Protein AF-A0A6M8NMP4-F1 (afdb_monomer_lite)

Sequence (348 aa):
MSLEKNILLNVLNQEVVFEEYFCNLLKEEKFFNKFIDFISSKNDILKNKNINYKMFYTEYNLQIKEKNFGRADIFLDLGSEKIIFEIKNKVYTNLTHKQPEMYLDYLKKVNKKNFDTFLLFILPKRYAYEELLHDRWSNKSFYYKENIKNQIFYWEDFVKTLKYEKNPFVKAFYEFCIYWFDMESITFTKDEKNQLINLKGNSMQIIENETLPTLLAKIERCLIRIGSDKLKWEQISSKKGEYISGHSYHKKINSYSLVLGLDYDMWSEFKQPINISISNYKDSSEHFEKPNINDVNFEIFEIKENSTWNDFFAYVVQLDFSIDDESFEDKIIELIKRIEKSLKTKTN

Structure (mmCIF, N/CA/C/O backbone):
data_AF-A0A6M8NMP4-F1
#
_entry.id   AF-A0A6M8NMP4-F1
#
loop_
_atom_site.group_PDB
_atom_site.id
_atom_site.type_symbol
_atom_site.label_atom_id
_atom_site.label_alt_id
_atom_site.label_comp_id
_atom_site.label_asym_id
_atom_site.label_entity_id
_atom_site.label_seq_id
_atom_site.pdbx_PDB_ins_code
_atom_site.Cartn_x
_atom_site.Cartn_y
_atom_site.Cartn_z
_atom_site.occupancy
_atom_site.B_iso_or_equiv
_atom_site.auth_seq_id
_atom_site.auth_comp_id
_atom_site.auth_asym_id
_atom_site.auth_atom_id
_atom_site.pdbx_PDB_model_num
ATOM 1 N N . MET A 1 1 ? -3.550 23.003 -9.787 1.00 55.28 1 MET A N 1
ATOM 2 C CA . MET A 1 1 ? -4.332 22.741 -8.555 1.00 55.28 1 MET A CA 1
ATOM 3 C C . MET A 1 1 ? -4.740 24.087 -7.958 1.00 55.28 1 MET A C 1
ATOM 5 O O . MET A 1 1 ? -3.919 24.993 -8.019 1.00 55.28 1 MET A O 1
ATOM 9 N N . SER A 1 2 ? -5.981 24.278 -7.492 1.00 67.06 2 SER A N 1
ATOM 10 C CA . SER A 1 2 ? -6.423 25.576 -6.940 1.00 67.06 2 SER A CA 1
ATOM 11 C C . SER A 1 2 ? -5.794 25.854 -5.565 1.00 67.06 2 SER A C 1
ATOM 13 O O . SER A 1 2 ? -5.423 24.923 -4.849 1.00 67.06 2 SER A O 1
ATOM 15 N N . LEU A 1 3 ? -5.689 27.132 -5.184 1.00 59.66 3 LEU A N 1
ATOM 16 C CA . LEU A 1 3 ? -5.130 27.559 -3.893 1.00 59.66 3 LEU A CA 1
ATOM 17 C C . LEU A 1 3 ? -5.878 26.941 -2.698 1.00 59.66 3 LEU A C 1
ATOM 19 O O . LEU A 1 3 ? -5.252 26.454 -1.763 1.00 59.66 3 LEU A O 1
ATOM 23 N N . GLU A 1 4 ? -7.209 26.896 -2.764 1.00 59.75 4 GLU A N 1
ATOM 24 C CA . GLU A 1 4 ? -8.066 26.282 -1.739 1.00 59.75 4 GLU A CA 1
ATOM 25 C C . GLU A 1 4 ? -7.773 24.788 -1.563 1.00 59.75 4 GLU A C 1
ATOM 27 O O . GLU A 1 4 ? -7.682 24.297 -0.436 1.00 59.75 4 GLU A O 1
ATOM 32 N N . LYS A 1 5 ? -7.539 24.073 -2.673 1.00 67.56 5 LYS A N 1
ATOM 33 C CA . LYS A 1 5 ? -7.156 22.659 -2.639 1.00 67.56 5 LYS A CA 1
ATOM 34 C C . LYS A 1 5 ? -5.791 22.485 -1.971 1.00 67.56 5 LYS A C 1
ATOM 36 O O . LYS A 1 5 ? -5.656 21.624 -1.113 1.00 67.56 5 LYS A O 1
ATOM 41 N N . ASN A 1 6 ? -4.815 23.346 -2.262 1.00 69.88 6 ASN A N 1
ATOM 42 C CA . ASN A 1 6 ? -3.503 23.303 -1.601 1.00 69.88 6 ASN A CA 1
ATOM 43 C C . ASN A 1 6 ? -3.590 23.547 -0.084 1.00 69.88 6 ASN A C 1
ATOM 45 O O . ASN A 1 6 ? -2.892 22.882 0.679 1.00 69.88 6 ASN A O 1
ATOM 49 N N . ILE A 1 7 ? -4.450 24.466 0.367 1.00 70.50 7 ILE A N 1
ATOM 50 C CA . ILE A 1 7 ? -4.641 24.746 1.800 1.00 70.50 7 ILE A CA 1
ATOM 51 C C . ILE A 1 7 ? -5.223 23.523 2.511 1.00 70.50 7 ILE A C 1
ATOM 53 O O . ILE A 1 7 ? -4.691 23.109 3.540 1.00 70.50 7 ILE A O 1
ATOM 57 N N . LEU A 1 8 ? -6.263 22.906 1.943 1.00 71.94 8 LEU A N 1
ATOM 58 C CA . LEU A 1 8 ? -6.859 21.699 2.515 1.00 71.94 8 LEU A CA 1
ATOM 59 C C . LEU A 1 8 ? -5.843 20.549 2.597 1.00 71.94 8 LEU A C 1
ATOM 61 O O . LEU A 1 8 ? -5.750 19.891 3.632 1.00 71.94 8 LEU A O 1
ATOM 65 N N . LEU A 1 9 ? -5.043 20.346 1.543 1.00 74.25 9 LEU A N 1
ATOM 66 C CA . LEU A 1 9 ? -3.988 19.328 1.527 1.00 74.25 9 LEU A CA 1
ATOM 67 C C . LEU A 1 9 ? -2.929 19.576 2.617 1.00 7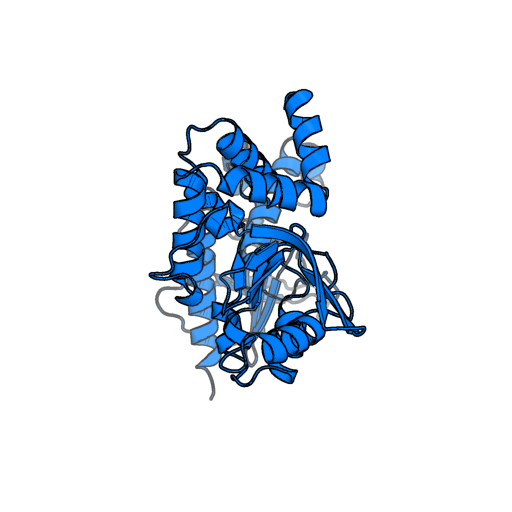4.25 9 LEU A C 1
ATOM 69 O O . LEU A 1 9 ? -2.500 18.640 3.287 1.00 74.25 9 LEU A O 1
ATOM 73 N N . ASN A 1 10 ? -2.535 20.833 2.836 1.00 73.94 10 ASN A N 1
ATOM 74 C CA . ASN A 1 10 ? -1.557 21.187 3.866 1.00 73.94 10 ASN A CA 1
ATOM 75 C C . ASN A 1 10 ? -2.092 20.993 5.291 1.00 73.94 10 ASN A C 1
ATOM 77 O O . ASN A 1 10 ? -1.334 20.624 6.186 1.00 73.94 10 ASN A O 1
ATOM 81 N N . VAL A 1 11 ? -3.388 21.224 5.506 1.00 79.38 11 VAL A N 1
ATOM 82 C CA . VAL A 1 11 ? -4.037 21.035 6.809 1.00 79.38 11 VAL A CA 1
ATOM 83 C C . VAL A 1 11 ? -4.186 19.545 7.132 1.00 79.38 11 VAL A C 1
ATOM 85 O O . VAL A 1 11 ? -3.783 19.110 8.208 1.00 79.38 11 VAL A O 1
ATOM 88 N N . LEU A 1 12 ? -4.677 18.745 6.181 1.00 81.38 12 LEU A N 1
ATOM 89 C CA . LEU A 1 12 ? -4.901 17.303 6.362 1.00 81.38 12 LEU A CA 1
ATOM 90 C C . LEU A 1 12 ? -3.609 16.466 6.429 1.00 81.38 12 LEU A C 1
ATOM 92 O O . LEU A 1 12 ? -3.646 15.300 6.804 1.00 81.38 12 LEU A O 1
ATOM 96 N N . ASN A 1 13 ? -2.450 17.041 6.106 1.00 80.06 13 ASN A N 1
ATOM 97 C CA . ASN A 1 13 ? -1.143 16.406 6.325 1.00 80.06 13 ASN A CA 1
ATOM 98 C C . ASN A 1 13 ? -0.852 16.185 7.831 1.00 80.06 13 ASN A C 1
ATOM 100 O O . ASN A 1 13 ? -0.109 15.274 8.213 1.00 80.06 13 ASN A O 1
ATOM 104 N N . GLN A 1 14 ? -1.445 16.998 8.708 1.00 84.12 14 GLN A N 1
ATOM 105 C CA . GLN A 1 14 ? -1.298 16.849 10.156 1.00 84.12 14 GLN A CA 1
ATOM 106 C C . GLN A 1 14 ? -2.123 15.652 10.648 1.00 84.12 14 GLN A C 1
ATOM 108 O O . GLN A 1 14 ? -3.326 15.601 10.417 1.00 84.12 14 GLN A O 1
ATOM 113 N N . GLU A 1 15 ? -1.473 14.704 11.332 1.00 82.50 15 GLU A N 1
ATOM 114 C CA . GLU A 1 15 ? -2.054 13.416 11.764 1.00 82.50 15 GLU A CA 1
ATOM 115 C C . GLU A 1 15 ? -3.336 13.608 12.596 1.00 82.50 15 GLU A C 1
ATOM 117 O O . GLU A 1 15 ? -4.393 13.134 12.193 1.00 82.50 15 GLU A O 1
ATOM 122 N N . VAL A 1 16 ? -3.296 14.458 13.627 1.00 86.69 16 VAL A N 1
ATOM 123 C CA . VAL A 1 16 ? -4.473 14.775 14.462 1.00 86.69 16 VAL A CA 1
ATOM 124 C C . VAL A 1 16 ? -5.624 15.381 13.650 1.00 86.69 16 VAL A C 1
ATOM 126 O O . VAL A 1 16 ? -6.784 15.017 13.824 1.00 86.69 16 VAL A O 1
ATOM 129 N N . VAL A 1 17 ? -5.330 16.293 12.717 1.00 88.44 17 VAL A N 1
ATOM 130 C CA . VAL A 1 17 ? -6.380 16.934 11.908 1.00 88.44 17 VAL A CA 1
ATOM 131 C C . VAL A 1 17 ? -6.996 15.939 10.925 1.00 88.44 17 VAL A C 1
ATOM 133 O O . VAL A 1 17 ? -8.203 15.960 10.689 1.00 88.44 17 VAL A O 1
ATOM 136 N N . PHE A 1 18 ? -6.179 15.048 10.364 1.00 90.69 18 PHE A N 1
ATOM 137 C CA . PHE A 1 18 ? -6.641 13.950 9.526 1.00 90.69 18 PHE A CA 1
ATOM 138 C C . PHE A 1 18 ? -7.590 13.016 10.293 1.00 90.69 18 PHE A C 1
ATOM 140 O O . PHE A 1 18 ? -8.656 12.673 9.779 1.00 90.69 18 PHE A O 1
ATOM 147 N N . GLU A 1 19 ? -7.247 12.657 11.531 1.00 91.06 19 GLU A N 1
ATOM 148 C CA . GLU A 1 19 ? -8.064 11.815 12.415 1.00 91.06 19 GLU A CA 1
ATOM 149 C C . GLU A 1 19 ? -9.389 12.479 12.792 1.00 91.06 19 GLU A C 1
ATOM 151 O O . GLU A 1 19 ? -10.451 11.861 12.696 1.00 91.06 19 GLU A O 1
ATOM 156 N N . GLU A 1 20 ? -9.359 13.757 13.171 1.00 90.88 20 GLU A N 1
ATOM 157 C CA . GLU A 1 20 ? -10.567 14.525 13.477 1.00 90.88 20 GLU A CA 1
ATOM 158 C C . GLU A 1 20 ? -11.473 14.669 12.253 1.00 90.88 20 GLU A C 1
ATOM 160 O O . GLU A 1 20 ? -12.697 14.532 12.359 1.00 90.88 20 GLU A O 1
ATOM 165 N N . TYR A 1 21 ? -10.893 14.918 11.076 1.00 92.94 21 TYR A N 1
ATOM 166 C CA . TYR A 1 21 ? -11.651 14.970 9.830 1.00 92.94 21 TYR A CA 1
ATOM 167 C C . TYR A 1 21 ? -12.316 13.620 9.549 1.00 92.94 21 TYR A C 1
ATOM 169 O O . TYR A 1 21 ? -13.523 13.569 9.313 1.00 92.94 21 TYR A O 1
ATOM 177 N N . PHE A 1 22 ? -11.559 12.524 9.645 1.00 94.25 22 PHE A N 1
ATOM 178 C CA . PHE A 1 22 ? -12.067 11.165 9.474 1.00 94.25 22 PHE A CA 1
ATOM 179 C C . PHE A 1 22 ? -13.214 10.850 10.449 1.00 94.25 22 PHE A C 1
ATOM 181 O O . PHE A 1 22 ? -14.283 10.410 10.026 1.00 94.25 22 PHE A O 1
ATOM 188 N N . CYS A 1 23 ? -13.046 11.140 11.741 1.00 92.75 23 CYS A N 1
ATOM 189 C CA . CYS A 1 23 ? -14.086 10.918 12.746 1.00 92.75 23 CYS A CA 1
ATOM 190 C C . CYS A 1 23 ? -15.333 11.773 12.506 1.00 92.75 23 CYS A C 1
ATOM 192 O O . CYS A 1 23 ? -16.453 11.316 12.740 1.00 92.75 23 CYS A O 1
ATOM 194 N N . ASN A 1 24 ? -15.183 12.992 11.987 1.00 93.88 24 ASN A N 1
ATOM 195 C CA . ASN A 1 24 ? -16.332 13.798 11.586 1.00 93.88 24 ASN A CA 1
ATOM 196 C C . ASN A 1 24 ? -17.103 13.172 10.418 1.00 93.88 24 ASN A C 1
ATOM 198 O O . ASN A 1 24 ? -18.334 13.226 10.427 1.00 93.88 24 ASN A O 1
ATOM 202 N N . LEU A 1 25 ? -16.420 12.534 9.464 1.00 96.00 25 LEU A N 1
ATOM 203 C CA . LEU A 1 25 ? -17.077 11.822 8.366 1.00 96.00 25 LEU A CA 1
ATOM 204 C C . LEU A 1 25 ? -17.880 10.602 8.834 1.00 96.00 25 LEU A C 1
ATOM 206 O O . LEU A 1 25 ? -18.834 10.230 8.158 1.00 96.00 25 LEU A O 1
ATOM 210 N N . LEU A 1 26 ? -17.586 10.015 10.001 1.00 95.31 26 LEU A N 1
ATOM 211 C CA . LEU A 1 26 ? -18.396 8.922 10.567 1.00 95.31 26 LEU A CA 1
ATOM 212 C C . LEU A 1 26 ? -19.846 9.341 10.876 1.00 95.31 26 LEU A C 1
ATOM 214 O O . LEU A 1 26 ? -20.698 8.479 11.069 1.00 95.31 26 LEU A O 1
ATOM 218 N N . LYS A 1 27 ? -20.156 10.645 10.907 1.00 94.31 27 LYS A N 1
ATOM 219 C CA . LYS A 1 27 ? -21.537 11.155 10.996 1.00 94.31 27 LYS A CA 1
ATOM 220 C C . LYS A 1 27 ? -22.346 10.877 9.727 1.00 94.31 27 LYS A C 1
ATOM 222 O O . LYS A 1 27 ? -23.570 10.798 9.792 1.00 94.31 27 LYS A O 1
ATOM 227 N N . GLU A 1 28 ? -21.676 10.746 8.585 1.00 96.06 28 GLU A N 1
ATOM 228 C CA . GLU A 1 28 ? -22.301 10.462 7.298 1.00 96.06 28 GLU A CA 1
ATOM 229 C C . GLU A 1 28 ? -22.567 8.960 7.176 1.00 96.06 28 GLU A C 1
ATOM 231 O O . GLU A 1 28 ? -21.641 8.163 7.047 1.00 96.06 28 GLU A O 1
ATOM 236 N N . GLU A 1 29 ? -23.841 8.566 7.167 1.00 93.75 29 GLU A N 1
ATOM 237 C CA . GLU A 1 29 ? -24.270 7.159 7.212 1.00 93.75 29 GLU A CA 1
ATOM 238 C C . GLU A 1 29 ? -23.587 6.278 6.152 1.00 93.75 29 GLU A C 1
ATOM 240 O O . GLU A 1 29 ? -23.116 5.182 6.450 1.00 93.75 29 GLU A O 1
ATOM 245 N N . LYS A 1 30 ? -23.464 6.766 4.911 1.00 94.94 30 LYS A N 1
ATOM 246 C CA . LYS A 1 30 ? -22.805 6.012 3.830 1.00 94.94 30 LYS A CA 1
ATOM 247 C C . LYS A 1 30 ? -21.314 5.804 4.076 1.00 94.94 30 LYS A C 1
ATOM 249 O O . LYS A 1 30 ? -20.800 4.727 3.784 1.00 94.94 30 LYS A O 1
ATOM 254 N N . PHE A 1 31 ? -20.625 6.820 4.593 1.00 96.94 31 PHE A N 1
ATOM 255 C CA . PHE A 1 31 ? -19.208 6.719 4.936 1.00 96.94 31 PHE A CA 1
ATOM 256 C C . PHE A 1 31 ? -19.012 5.773 6.121 1.00 96.94 31 PHE A C 1
ATOM 258 O O . PHE A 1 31 ? -18.165 4.885 6.067 1.00 96.94 31 PHE A O 1
ATOM 265 N N . PHE A 1 32 ? -19.848 5.921 7.151 1.00 96.00 32 PHE A N 1
ATOM 266 C CA . PHE A 1 32 ? -19.871 5.054 8.321 1.00 96.00 32 PHE A CA 1
ATOM 267 C C . PHE A 1 32 ? -20.055 3.583 7.937 1.00 96.00 32 PHE A C 1
ATOM 269 O O . PHE A 1 32 ? -19.221 2.757 8.298 1.00 96.00 32 PHE A O 1
ATOM 276 N N . ASN A 1 33 ? -21.078 3.261 7.142 1.00 94.81 33 ASN A N 1
ATOM 277 C CA . ASN A 1 33 ? -21.341 1.887 6.712 1.00 94.81 33 ASN A CA 1
ATOM 278 C C . ASN A 1 33 ? -20.152 1.307 5.934 1.00 94.81 33 ASN A C 1
ATOM 280 O O . ASN A 1 33 ? -19.699 0.211 6.247 1.00 94.81 33 ASN A O 1
ATOM 284 N N . LYS A 1 34 ? -19.562 2.077 5.008 1.00 96.44 34 LYS A N 1
ATOM 285 C CA . LYS A 1 34 ? -18.348 1.655 4.290 1.00 96.44 34 LYS A CA 1
ATOM 286 C C . LYS A 1 34 ? -17.173 1.384 5.219 1.00 96.44 34 LYS A C 1
ATOM 288 O O . LYS A 1 34 ? -16.418 0.448 4.975 1.00 96.44 34 LYS A O 1
ATOM 293 N N . PHE A 1 35 ? -16.996 2.190 6.264 1.00 96.50 35 PHE A N 1
ATOM 294 C CA . PHE A 1 35 ? -15.937 1.973 7.244 1.00 96.50 35 PHE A CA 1
ATOM 295 C C . PHE A 1 35 ? -16.174 0.698 8.063 1.00 96.50 35 PHE A C 1
ATOM 297 O O . PHE A 1 35 ? -15.262 -0.116 8.202 1.00 96.50 35 PHE A O 1
ATOM 304 N N . ILE A 1 36 ? -17.399 0.477 8.547 1.00 95.62 36 ILE A N 1
ATOM 305 C CA . ILE A 1 36 ? -17.756 -0.743 9.284 1.00 95.62 36 ILE A CA 1
ATOM 306 C C . ILE A 1 36 ? -17.591 -1.992 8.408 1.00 95.62 36 ILE A C 1
ATOM 308 O O . ILE A 1 36 ? -16.994 -2.973 8.860 1.00 95.62 36 ILE A O 1
ATOM 312 N N . ASP A 1 37 ? -18.050 -1.945 7.155 1.00 95.06 37 ASP A N 1
ATOM 313 C CA . ASP A 1 37 ? -17.893 -3.030 6.180 1.00 95.06 37 ASP A CA 1
ATOM 314 C C . ASP A 1 37 ? -16.413 -3.303 5.888 1.00 95.06 37 ASP A C 1
ATOM 316 O O . ASP A 1 37 ? -15.978 -4.455 5.844 1.00 95.06 37 ASP A O 1
ATOM 320 N N . PHE A 1 38 ? -15.612 -2.243 5.743 1.00 96.12 38 PHE A N 1
ATOM 321 C CA . PHE A 1 38 ? -14.177 -2.349 5.511 1.00 96.12 38 PHE A CA 1
ATOM 322 C C . PHE A 1 38 ? -13.459 -3.062 6.661 1.00 96.12 38 PHE A C 1
ATOM 324 O O . PHE A 1 38 ? -12.699 -3.998 6.406 1.00 96.12 38 PHE A O 1
ATOM 331 N N . ILE A 1 39 ? -13.736 -2.697 7.916 1.00 95.88 39 ILE A N 1
ATOM 332 C CA . ILE A 1 39 ? -13.165 -3.395 9.079 1.00 95.88 39 ILE A CA 1
ATOM 333 C C . ILE A 1 39 ? -13.655 -4.850 9.139 1.00 95.88 39 ILE A C 1
ATOM 335 O O . ILE A 1 39 ? -12.857 -5.779 9.299 1.00 95.88 39 ILE A O 1
ATOM 339 N N . SER A 1 40 ? -14.954 -5.061 8.916 1.00 94.44 40 SER A N 1
ATOM 340 C CA . SER A 1 40 ? -15.590 -6.385 8.965 1.00 94.44 40 SER A CA 1
ATOM 341 C C . SER A 1 40 ? -15.143 -7.324 7.838 1.00 94.44 40 SER A C 1
ATOM 343 O O . SER A 1 40 ? -15.318 -8.531 7.947 1.00 94.44 40 SER A O 1
ATOM 345 N N . SER A 1 41 ? -14.514 -6.810 6.776 1.00 92.50 41 SER A N 1
ATOM 346 C CA . SER A 1 41 ? -13.975 -7.636 5.685 1.00 92.50 41 SER A CA 1
ATOM 347 C C . SER A 1 41 ? -12.823 -8.557 6.112 1.00 92.50 41 SER A C 1
ATOM 349 O O . SER A 1 41 ? -12.579 -9.573 5.460 1.00 92.50 41 SER A O 1
ATOM 351 N N . LYS A 1 42 ? -12.118 -8.212 7.200 1.00 90.19 42 LYS A N 1
ATOM 352 C CA . LYS A 1 42 ? -11.013 -9.008 7.766 1.00 90.19 42 LYS A CA 1
ATOM 353 C C . LYS A 1 42 ? -11.209 -9.364 9.237 1.00 90.19 42 LYS A C 1
ATOM 355 O O . LYS A 1 42 ? -10.651 -10.359 9.695 1.00 90.19 42 LYS A O 1
ATOM 360 N N . ASN A 1 43 ? -11.950 -8.549 9.990 1.00 89.06 43 ASN A N 1
ATOM 361 C CA . ASN A 1 43 ? -12.125 -8.724 11.426 1.00 89.06 43 ASN A CA 1
ATOM 362 C C . ASN A 1 43 ? -13.582 -8.496 11.839 1.00 89.06 43 ASN A C 1
ATOM 364 O O . ASN A 1 43 ? -14.070 -7.369 11.874 1.00 89.06 43 ASN A O 1
ATOM 368 N N . ASP A 1 44 ? -14.248 -9.577 12.238 1.00 89.69 44 ASP A N 1
ATOM 369 C CA . ASP A 1 44 ? -15.662 -9.587 12.626 1.00 89.69 44 ASP A CA 1
ATOM 370 C C . ASP A 1 44 ? -15.947 -8.872 13.971 1.00 89.69 44 ASP A C 1
ATOM 372 O O . ASP A 1 44 ? -17.080 -8.894 14.449 1.00 89.69 44 ASP A O 1
ATOM 376 N N . ILE A 1 45 ? -14.966 -8.199 14.594 1.00 90.69 45 ILE A N 1
ATOM 377 C CA . ILE A 1 45 ? -15.127 -7.532 15.899 1.00 90.69 45 ILE A CA 1
ATOM 378 C C . ILE A 1 45 ? -16.198 -6.438 15.921 1.00 90.69 45 ILE A C 1
ATOM 380 O O . ILE A 1 45 ? -16.638 -6.060 17.002 1.00 90.69 45 ILE A O 1
ATOM 384 N N . LEU A 1 46 ? -16.625 -5.919 14.769 1.00 91.25 46 LEU A N 1
ATOM 385 C CA . LEU A 1 46 ? -17.700 -4.923 14.662 1.00 91.25 46 LEU A CA 1
ATOM 386 C C . LEU A 1 46 ? -19.031 -5.516 14.172 1.00 91.25 46 LEU A C 1
ATOM 388 O O . LEU A 1 46 ? -20.059 -4.839 14.185 1.00 91.25 46 LEU A O 1
ATOM 392 N N . LYS 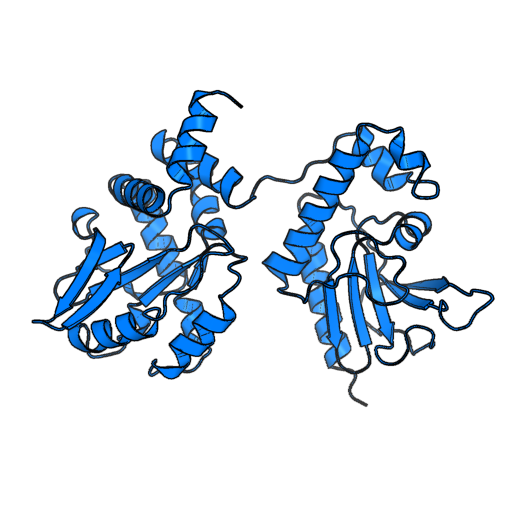A 1 47 ? -19.037 -6.785 13.760 1.00 87.25 47 LYS A N 1
ATOM 393 C CA . LYS A 1 47 ? -20.183 -7.432 13.123 1.00 87.25 47 LYS A CA 1
ATOM 394 C C . LYS A 1 47 ? -21.333 -7.611 14.107 1.00 87.25 47 LYS A C 1
ATOM 396 O O . LYS A 1 47 ? -21.136 -8.053 15.236 1.00 87.25 47 LYS A O 1
ATOM 401 N N . ASN A 1 48 ? -22.548 -7.294 13.659 1.00 85.19 48 ASN A N 1
ATOM 402 C CA . ASN A 1 48 ? -23.784 -7.366 14.451 1.00 85.19 48 ASN A CA 1
ATOM 403 C C . ASN A 1 48 ? -23.782 -6.513 15.735 1.00 85.19 48 ASN A C 1
ATOM 405 O O . ASN A 1 48 ? -24.614 -6.732 16.617 1.00 85.19 48 ASN A O 1
ATOM 409 N N . LYS A 1 49 ? -22.870 -5.543 15.862 1.00 88.38 49 LYS A N 1
ATOM 410 C CA . LYS A 1 49 ? -22.842 -4.621 16.999 1.00 88.38 49 LYS A CA 1
ATOM 411 C C . LYS A 1 49 ? -23.680 -3.384 16.694 1.00 88.38 49 LYS A C 1
ATOM 413 O O . LYS A 1 49 ? -23.665 -2.868 15.580 1.00 88.38 49 LYS A O 1
ATOM 418 N N . ASN A 1 50 ? -24.399 -2.890 17.699 1.00 90.56 50 ASN A N 1
ATOM 419 C CA . ASN A 1 50 ? -25.139 -1.636 17.590 1.00 90.56 50 ASN A CA 1
ATOM 420 C C . ASN A 1 50 ? -24.180 -0.453 17.792 1.00 90.56 50 ASN A C 1
ATOM 422 O O . ASN A 1 50 ? -24.036 0.058 18.902 1.00 90.56 50 ASN A O 1
ATOM 426 N N . ILE A 1 51 ? -23.470 -0.088 16.726 1.00 93.25 51 ILE A N 1
ATOM 427 C CA . ILE A 1 51 ? -22.441 0.953 16.741 1.00 93.25 51 ILE A CA 1
ATOM 428 C C . ILE A 1 51 ? -23.054 2.273 16.275 1.00 93.25 51 ILE A C 1
ATOM 430 O O . ILE A 1 51 ? -23.735 2.332 15.255 1.00 93.25 51 ILE A O 1
ATOM 434 N N . ASN A 1 52 ? -22.765 3.353 16.997 1.00 91.81 52 ASN A N 1
ATOM 435 C CA . ASN A 1 52 ? -23.130 4.710 16.608 1.00 91.81 52 ASN A CA 1
ATOM 436 C C . ASN A 1 52 ? -21.876 5.587 16.509 1.00 91.81 52 ASN A C 1
ATOM 438 O O . ASN A 1 52 ? -20.967 5.448 17.323 1.00 91.81 52 ASN A O 1
ATOM 442 N N . TYR A 1 53 ? -21.847 6.542 15.575 1.00 91.38 53 TYR A N 1
ATOM 443 C CA . TYR A 1 53 ? -20.716 7.464 15.409 1.00 91.38 53 TYR A CA 1
ATOM 444 C C . TYR A 1 53 ? -20.350 8.227 16.698 1.00 91.38 53 TYR A C 1
ATOM 446 O O . TYR A 1 53 ? -19.192 8.568 16.903 1.00 91.38 53 TYR A O 1
ATOM 454 N N . LYS A 1 54 ? -21.313 8.466 17.601 1.00 93.75 54 LYS A N 1
ATOM 455 C CA . LYS A 1 54 ? -21.090 9.130 18.900 1.00 93.75 54 LYS A CA 1
ATOM 456 C C . LYS A 1 54 ? -20.258 8.304 19.887 1.00 93.75 54 LYS A C 1
ATOM 458 O O . LYS A 1 54 ? -19.875 8.829 20.925 1.00 93.75 54 LYS A O 1
ATOM 463 N N . MET A 1 55 ? -20.033 7.024 19.595 1.00 95.31 55 MET A N 1
ATOM 464 C CA . MET A 1 55 ? -19.206 6.121 20.399 1.00 95.31 55 MET A CA 1
ATOM 465 C C . MET A 1 55 ? -17.723 6.187 20.013 1.00 95.31 55 MET A C 1
ATOM 467 O O . MET A 1 55 ? -16.905 5.547 20.672 1.00 95.31 55 MET A O 1
ATOM 471 N N . PHE A 1 56 ? -17.386 6.925 18.949 1.00 95.56 56 PHE A N 1
ATOM 472 C CA . PHE A 1 56 ? -16.014 7.160 18.520 1.00 95.56 56 PHE A CA 1
ATOM 473 C C . PHE A 1 56 ? -15.469 8.437 19.155 1.00 95.56 56 PHE A C 1
ATOM 475 O O . PHE A 1 56 ? -16.111 9.488 19.131 1.00 95.56 56 PHE A O 1
ATOM 482 N N . TYR A 1 57 ? -14.256 8.338 19.682 1.00 94.25 57 TYR A N 1
ATOM 483 C CA . TYR A 1 57 ? -13.514 9.428 20.296 1.00 94.25 57 TYR A CA 1
ATOM 484 C C . TYR A 1 57 ? -12.144 9.513 19.638 1.00 94.25 57 TYR A C 1
ATOM 486 O O . TYR A 1 57 ? -11.509 8.481 19.436 1.00 94.25 57 TYR A O 1
ATOM 494 N N . THR A 1 58 ? -11.681 10.718 19.325 1.00 93.44 58 THR A N 1
ATOM 495 C CA . THR A 1 58 ? -10.296 10.950 18.905 1.00 93.44 58 THR A CA 1
ATOM 496 C C . THR A 1 58 ? -9.420 11.251 20.108 1.00 93.44 58 THR A C 1
ATOM 498 O O . THR A 1 58 ? -9.913 11.746 21.126 1.00 93.44 58 THR A O 1
ATOM 501 N N . GLU A 1 59 ? -8.123 10.969 19.992 1.00 91.56 59 GLU A N 1
ATOM 502 C CA . GLU A 1 59 ? -7.108 11.405 20.959 1.00 91.56 59 GLU A CA 1
ATOM 503 C C . GLU A 1 59 ? -7.454 11.002 22.412 1.00 91.56 59 GLU A C 1
ATOM 505 O O . GLU A 1 59 ? -7.250 11.745 23.379 1.00 91.56 59 GLU A O 1
ATOM 510 N N . TYR A 1 60 ? -8.010 9.799 22.582 1.00 94.12 60 TYR A N 1
ATOM 511 C CA . TYR A 1 60 ? -8.564 9.336 23.850 1.00 94.12 60 TYR A CA 1
ATOM 512 C C . TYR A 1 60 ? -7.461 8.862 24.800 1.00 94.12 60 TYR A C 1
ATOM 514 O O . TYR A 1 60 ? -6.715 7.925 24.506 1.00 94.12 60 TYR A O 1
ATOM 522 N N . ASN A 1 61 ? -7.375 9.470 25.984 1.00 94.69 61 ASN A N 1
ATOM 523 C CA . ASN A 1 61 ? -6.395 9.086 26.999 1.00 94.69 61 ASN A CA 1
ATOM 524 C C . ASN A 1 61 ? -6.723 7.712 27.604 1.00 94.69 61 ASN A C 1
ATOM 526 O O . ASN A 1 61 ? -7.718 7.535 28.308 1.00 94.69 61 ASN A O 1
ATOM 530 N N . LEU A 1 62 ? -5.836 6.740 27.392 1.00 95.44 62 LEU A N 1
ATOM 531 C CA . LEU A 1 62 ? -5.982 5.374 27.887 1.00 95.44 62 LEU A CA 1
ATOM 532 C C . LEU A 1 62 ? -5.510 5.298 29.341 1.00 95.44 62 LEU A C 1
ATOM 534 O O . LEU A 1 62 ? -4.374 4.922 29.629 1.00 95.44 62 LEU A O 1
ATOM 538 N N . GLN A 1 63 ? -6.376 5.674 30.279 1.00 93.81 63 GLN A N 1
ATOM 539 C CA . GLN A 1 63 ? -6.045 5.715 31.703 1.00 93.81 63 GLN A CA 1
ATOM 540 C C . GLN A 1 63 ? -6.901 4.744 32.521 1.00 93.81 63 GLN A C 1
ATOM 542 O O . GLN A 1 63 ? -8.114 4.649 32.350 1.00 93.81 63 GLN A O 1
ATOM 547 N N . ILE A 1 64 ? -6.262 4.026 33.449 1.00 91.81 64 ILE A N 1
ATOM 548 C CA . ILE A 1 64 ? -6.947 3.217 34.465 1.00 91.81 64 ILE A CA 1
ATOM 549 C C . ILE A 1 64 ? -6.365 3.589 35.825 1.00 91.81 64 ILE A C 1
ATOM 551 O O . ILE A 1 64 ? -5.203 3.279 36.110 1.00 91.81 64 ILE A O 1
ATOM 555 N N . LYS A 1 65 ? -7.185 4.215 36.679 1.00 90.56 65 LYS A N 1
ATOM 556 C CA . LYS A 1 65 ? -6.733 4.833 37.938 1.00 90.56 65 LYS A CA 1
ATOM 557 C C . LYS A 1 65 ? -5.584 5.812 37.646 1.00 90.56 65 LYS A C 1
ATOM 559 O O . LYS A 1 65 ? -5.729 6.671 36.788 1.00 90.56 65 LYS A O 1
ATOM 564 N N . GLU A 1 66 ? -4.434 5.669 38.294 1.00 89.12 66 GLU A N 1
ATOM 565 C CA . GLU A 1 66 ? -3.264 6.537 38.095 1.00 89.12 66 GLU A CA 1
ATOM 566 C C . GLU A 1 66 ? -2.352 6.087 36.938 1.00 89.12 66 GLU A C 1
ATOM 568 O O . GLU A 1 66 ? -1.434 6.808 36.556 1.00 89.12 66 GLU A O 1
ATOM 573 N N . LYS A 1 67 ? -2.581 4.904 36.346 1.00 92.12 67 LYS A N 1
ATOM 574 C CA . LYS A 1 67 ? -1.713 4.380 35.281 1.00 92.12 67 LYS A CA 1
ATOM 575 C C . LYS A 1 67 ? -2.177 4.855 33.902 1.00 92.12 67 LYS A C 1
ATOM 577 O O . LYS A 1 67 ? -3.293 4.546 33.484 1.00 92.12 67 LYS A O 1
ATOM 582 N N . ASN A 1 68 ? -1.281 5.535 33.184 1.00 92.38 68 ASN A N 1
ATOM 583 C CA . ASN A 1 68 ? -1.450 5.968 31.795 1.00 92.38 68 ASN A CA 1
ATOM 584 C C . ASN A 1 68 ? -0.836 4.935 30.826 1.00 92.38 68 ASN A C 1
ATOM 586 O O . ASN A 1 68 ? 0.323 4.546 30.982 1.00 92.38 68 ASN A O 1
ATOM 590 N N . PHE A 1 69 ? -1.615 4.496 29.837 1.00 94.38 69 PHE A N 1
ATOM 591 C CA . PHE A 1 69 ? -1.241 3.514 28.814 1.00 94.38 69 PHE A CA 1
ATOM 592 C C . PHE A 1 69 ? -0.973 4.137 27.435 1.00 94.38 69 PHE A C 1
ATOM 594 O O . PHE A 1 69 ? -0.664 3.426 26.485 1.00 94.38 69 PHE A O 1
ATOM 601 N N . GLY A 1 70 ? -1.032 5.462 27.331 1.00 93.19 70 GLY A N 1
ATOM 602 C CA . GLY A 1 70 ? -0.909 6.211 26.088 1.00 93.19 70 GLY A CA 1
ATOM 603 C C . GLY A 1 70 ? -2.212 6.913 25.724 1.00 93.19 70 GLY A C 1
ATOM 604 O O . GLY A 1 70 ? -3.092 7.109 26.564 1.00 93.19 70 GLY A O 1
ATOM 605 N N . ARG A 1 71 ? -2.306 7.305 24.460 1.00 93.94 71 ARG A N 1
ATOM 606 C CA . ARG A 1 71 ? -3.457 7.983 23.880 1.00 93.94 71 ARG A CA 1
ATOM 607 C C . ARG A 1 71 ? -3.795 7.269 22.580 1.00 93.94 71 ARG A C 1
ATOM 609 O O . ARG A 1 71 ? -2.881 7.013 21.810 1.00 93.94 71 ARG A O 1
ATOM 616 N N . ALA A 1 72 ? -5.050 6.877 22.409 1.00 94.56 72 ALA A N 1
ATOM 617 C CA . ALA A 1 72 ? -5.521 6.241 21.187 1.00 94.56 72 ALA A CA 1
ATOM 618 C C . ALA A 1 72 ? -5.898 7.309 20.159 1.00 94.56 72 ALA A C 1
ATOM 620 O O . ALA A 1 72 ? -6.620 8.242 20.516 1.00 94.56 72 ALA A O 1
ATOM 621 N N . ASP A 1 73 ? -5.478 7.119 18.910 1.00 94.50 73 ASP A N 1
ATOM 622 C CA . ASP A 1 73 ? -5.831 8.007 17.795 1.00 94.50 73 ASP A CA 1
ATOM 623 C C . ASP A 1 73 ? -7.351 8.003 17.586 1.00 94.50 73 ASP A C 1
ATOM 625 O O . ASP A 1 73 ? -7.996 9.051 17.599 1.00 94.50 73 ASP A O 1
ATOM 629 N N . ILE A 1 74 ? -7.951 6.805 17.520 1.00 96.06 74 ILE A N 1
ATOM 630 C CA . ILE A 1 74 ? -9.402 6.612 17.599 1.00 96.06 74 ILE A CA 1
ATOM 631 C C . ILE A 1 74 ? -9.740 5.518 18.615 1.00 96.06 74 ILE A C 1
ATOM 633 O O . ILE A 1 74 ? -9.179 4.421 18.622 1.00 96.06 74 ILE A O 1
ATOM 637 N N . PHE A 1 75 ? -10.727 5.803 19.454 1.00 97.06 75 PHE A N 1
ATOM 638 C CA . PHE A 1 75 ? -11.258 4.905 20.465 1.00 97.06 75 PHE A CA 1
ATOM 639 C C . PHE A 1 75 ? -12.750 4.682 20.252 1.00 97.06 75 PHE A C 1
ATOM 641 O O . PHE A 1 75 ? -13.506 5.641 20.120 1.00 97.06 75 PHE A O 1
ATOM 648 N N . LEU A 1 76 ? -13.178 3.422 20.252 1.00 97.12 76 LEU A N 1
ATOM 649 C CA . LEU A 1 76 ? -14.585 3.040 20.182 1.00 97.12 76 LEU A CA 1
ATOM 650 C C . LEU A 1 76 ? -15.018 2.393 21.499 1.00 97.12 76 LEU A C 1
ATOM 652 O O . LEU A 1 76 ? -14.485 1.355 21.904 1.00 97.12 76 LEU A O 1
ATOM 656 N N . ASP A 1 77 ? -16.011 3.003 22.142 1.00 95.56 77 ASP A N 1
ATOM 657 C CA . ASP A 1 77 ? -16.590 2.533 23.397 1.00 95.56 77 ASP A CA 1
ATOM 658 C C . ASP A 1 77 ? -17.957 1.864 23.178 1.00 95.56 77 ASP A C 1
ATOM 660 O O . ASP A 1 77 ? -18.957 2.534 22.927 1.00 95.56 77 ASP A O 1
ATOM 664 N N . LEU A 1 78 ? -18.016 0.537 23.330 1.00 93.25 78 LEU A N 1
ATOM 665 C CA . LEU A 1 78 ? -19.254 -0.253 23.249 1.00 93.25 78 LEU A CA 1
ATOM 666 C C . LEU A 1 78 ? -19.779 -0.665 24.635 1.00 93.25 78 LEU A C 1
ATOM 668 O O . LEU A 1 78 ? -20.492 -1.657 24.785 1.00 93.25 78 LEU A O 1
ATOM 672 N N . GLY A 1 79 ? -19.386 0.053 25.686 1.00 88.88 79 GLY A N 1
ATOM 673 C CA . GLY A 1 79 ? -19.671 -0.285 27.075 1.00 88.88 79 GLY A CA 1
ATOM 674 C C . GLY A 1 79 ? -18.753 -1.395 27.584 1.00 88.88 79 GLY A C 1
ATOM 675 O O . GLY A 1 79 ? -17.738 -1.111 28.224 1.00 88.88 79 GLY A O 1
ATOM 676 N N . SER A 1 80 ? -19.108 -2.655 27.314 1.00 87.31 80 SER A N 1
ATOM 677 C CA . SER A 1 80 ? -18.358 -3.832 27.784 1.00 87.31 80 SER A CA 1
ATOM 678 C C . SER A 1 80 ? -17.085 -4.116 26.994 1.00 87.31 80 SER A C 1
ATOM 680 O O . SER A 1 80 ? -16.228 -4.855 27.471 1.00 87.31 80 SER A O 1
ATOM 682 N N . GLU A 1 81 ? -16.966 -3.553 25.795 1.00 93.06 81 GLU A N 1
ATOM 683 C CA . GLU A 1 81 ? -15.825 -3.744 24.909 1.00 93.06 81 GLU A CA 1
ATOM 684 C C . GLU A 1 81 ? -15.266 -2.386 24.500 1.00 93.06 81 GLU A C 1
ATOM 686 O O . GLU A 1 81 ? -16.013 -1.475 24.137 1.00 93.06 81 GLU A O 1
ATOM 691 N N . LYS A 1 82 ? -13.943 -2.259 24.561 1.00 96.00 82 LYS A N 1
ATOM 692 C CA . LYS A 1 82 ? -13.204 -1.069 24.140 1.00 96.00 82 LYS A CA 1
ATOM 693 C C . LYS A 1 82 ? -12.323 -1.426 22.958 1.00 96.00 82 LYS A C 1
ATOM 695 O O . LYS A 1 82 ? -11.605 -2.420 23.029 1.00 96.00 82 LYS A O 1
ATOM 700 N N . ILE A 1 83 ? -12.362 -0.640 21.894 1.00 97.12 83 ILE A N 1
ATOM 701 C CA . ILE A 1 83 ? -11.587 -0.903 20.676 1.00 97.12 83 ILE A CA 1
ATOM 702 C C . ILE A 1 83 ? -10.679 0.288 20.422 1.00 97.12 83 ILE A C 1
ATOM 704 O O . ILE A 1 83 ? -11.116 1.433 20.523 1.00 97.12 83 ILE A O 1
ATOM 708 N N . ILE A 1 84 ? -9.418 0.012 20.116 1.00 97.50 84 ILE A N 1
ATOM 709 C CA . ILE A 1 84 ? -8.431 1.027 19.754 1.00 97.50 84 ILE A CA 1
ATOM 710 C C . ILE A 1 84 ? -8.141 0.871 18.268 1.00 97.50 84 ILE A C 1
ATOM 712 O O . ILE A 1 84 ? -7.814 -0.228 17.821 1.00 97.50 84 ILE A O 1
ATOM 716 N N . PHE A 1 85 ? -8.227 1.972 17.529 1.00 97.06 85 PHE A N 1
ATOM 717 C CA . PHE A 1 85 ? -7.668 2.081 16.192 1.00 97.06 85 PHE A CA 1
ATOM 718 C C . PHE A 1 85 ? -6.457 3.007 16.281 1.00 97.06 85 PHE A C 1
ATOM 720 O O . PHE A 1 85 ? -6.598 4.195 16.565 1.00 97.06 85 PHE A O 1
ATOM 727 N N . GLU A 1 86 ? -5.274 2.446 16.067 1.00 96.00 86 GLU A N 1
ATOM 728 C CA . GLU A 1 86 ? -4.049 3.215 15.869 1.00 96.00 86 GLU A CA 1
ATOM 729 C C . GLU A 1 86 ? -3.919 3.524 14.374 1.00 96.00 86 GLU A C 1
ATOM 731 O O . GLU A 1 86 ? -3.964 2.629 13.523 1.00 96.00 86 GLU A O 1
ATOM 736 N N . ILE A 1 87 ? -3.774 4.797 14.048 1.00 94.12 87 ILE A N 1
ATOM 737 C CA . ILE A 1 87 ? -3.719 5.315 12.693 1.00 94.12 87 ILE A CA 1
ATOM 738 C C . ILE A 1 87 ? -2.296 5.747 12.394 1.00 94.12 87 ILE A C 1
ATOM 740 O O . ILE A 1 87 ? -1.619 6.356 13.206 1.00 94.12 87 ILE A O 1
ATOM 744 N N . LYS A 1 88 ? -1.831 5.467 11.181 1.00 93.31 88 LYS A N 1
ATOM 745 C CA . LYS A 1 88 ? -0.682 6.161 10.608 1.00 93.31 88 LYS A CA 1
ATOM 746 C C . LYS A 1 88 ? -1.133 6.742 9.285 1.00 93.31 88 LYS A C 1
ATOM 748 O O . LYS A 1 88 ? -1.630 6.015 8.430 1.00 93.31 88 LYS A O 1
ATOM 753 N N . ASN A 1 89 ? -0.979 8.051 9.105 1.00 89.69 89 ASN A N 1
ATOM 754 C CA . ASN A 1 89 ? -1.258 8.701 7.821 1.00 89.69 89 ASN A CA 1
ATOM 755 C C . ASN A 1 89 ? 0.011 8.867 6.965 1.00 89.69 89 ASN A C 1
ATOM 757 O O . ASN A 1 89 ? -0.084 9.273 5.815 1.00 89.69 89 ASN A O 1
ATOM 761 N N . LYS A 1 90 ? 1.201 8.542 7.482 1.00 89.62 90 LYS A N 1
ATOM 762 C CA . LYS A 1 90 ? 2.487 8.669 6.778 1.00 89.62 90 LYS A CA 1
ATOM 763 C C . LYS A 1 90 ? 3.264 7.365 6.799 1.00 89.62 90 LYS A C 1
ATOM 765 O O . LYS A 1 90 ? 3.229 6.610 7.766 1.00 89.62 90 LYS A O 1
ATOM 770 N N . VAL A 1 91 ? 4.028 7.149 5.732 1.00 86.81 91 VAL A N 1
ATOM 771 C CA . VAL A 1 91 ? 4.874 5.961 5.552 1.00 86.81 91 VAL A CA 1
ATOM 772 C C . VAL A 1 91 ? 5.970 5.865 6.618 1.00 86.81 91 VAL A C 1
ATOM 774 O O . VAL A 1 91 ? 6.223 4.780 7.132 1.00 86.81 91 VAL A O 1
ATOM 777 N N . TYR A 1 92 ? 6.574 6.998 6.983 1.00 83.94 92 TYR A N 1
ATOM 778 C CA . TYR A 1 92 ? 7.758 7.066 7.849 1.00 83.94 92 TYR A CA 1
ATOM 779 C C . TYR A 1 92 ? 7.472 7.593 9.266 1.00 83.94 92 TYR A C 1
ATOM 781 O O . TYR A 1 92 ? 8.372 8.106 9.928 1.00 83.94 92 TYR A O 1
ATOM 789 N N . THR A 1 93 ? 6.237 7.474 9.764 1.00 87.06 93 THR A N 1
ATOM 790 C CA . THR A 1 93 ? 5.944 7.806 11.170 1.00 87.06 93 THR A CA 1
ATOM 791 C C . THR A 1 93 ? 6.377 6.660 12.080 1.00 87.06 93 THR A C 1
ATOM 793 O O . THR A 1 93 ? 5.846 5.554 11.992 1.00 87.06 93 THR A O 1
ATOM 796 N N . ASN A 1 94 ? 7.331 6.918 12.974 1.00 86.81 94 ASN A N 1
ATOM 797 C CA . ASN A 1 94 ? 7.840 5.916 13.912 1.00 86.81 94 ASN A CA 1
ATOM 798 C C . ASN A 1 94 ? 6.752 5.415 14.870 1.00 86.81 94 ASN A C 1
ATOM 800 O O . ASN A 1 94 ? 5.921 6.190 15.341 1.00 86.81 94 ASN A O 1
ATOM 804 N N . LEU A 1 95 ? 6.841 4.139 15.252 1.00 86.81 95 LEU A N 1
ATOM 805 C CA . LEU A 1 95 ? 6.121 3.624 16.414 1.00 86.81 95 LEU A CA 1
ATOM 806 C C . LEU A 1 95 ? 6.708 4.240 17.682 1.00 86.81 95 LEU A C 1
ATOM 808 O O . LEU A 1 95 ? 7.912 4.131 17.944 1.00 86.81 95 LEU A O 1
ATOM 812 N N . THR A 1 96 ? 5.861 4.830 18.518 1.00 86.88 96 THR A N 1
ATOM 813 C CA . THR A 1 96 ? 6.305 5.271 19.842 1.00 86.88 96 THR A CA 1
ATOM 814 C C . THR A 1 96 ? 6.697 4.058 20.694 1.00 86.88 96 THR A C 1
ATOM 816 O O . THR A 1 96 ? 6.294 2.924 20.433 1.00 86.88 96 THR A O 1
ATOM 819 N N . HIS A 1 97 ? 7.477 4.266 21.757 1.00 81.19 97 HIS A N 1
ATOM 820 C CA . HIS A 1 97 ? 7.830 3.188 22.695 1.00 81.19 97 HIS A CA 1
ATOM 821 C C . HIS A 1 97 ? 6.602 2.563 23.386 1.00 81.19 97 HIS A C 1
ATOM 823 O O . HIS A 1 97 ? 6.703 1.483 23.955 1.00 81.19 97 HIS A O 1
ATOM 829 N N . LYS A 1 98 ? 5.448 3.241 23.347 1.00 81.94 98 LYS A N 1
ATOM 830 C CA . LYS A 1 98 ? 4.185 2.755 23.913 1.00 81.94 98 LYS A CA 1
ATOM 831 C C . LYS A 1 98 ? 3.431 1.829 22.956 1.00 81.94 98 LYS A C 1
ATOM 833 O O . LYS A 1 98 ? 2.569 1.073 23.396 1.00 81.94 98 LYS A O 1
ATOM 838 N N . GLN A 1 99 ? 3.752 1.878 21.666 1.00 90.50 99 GLN A N 1
ATOM 839 C CA . GLN A 1 99 ? 3.023 1.187 20.611 1.00 90.50 99 GLN A CA 1
ATOM 840 C C . GLN A 1 99 ? 3.717 -0.115 20.193 1.00 90.50 99 GLN A C 1
ATOM 842 O O . GLN A 1 99 ? 4.938 -0.125 19.977 1.00 90.50 99 GLN A O 1
ATOM 847 N N . PRO A 1 100 ? 2.960 -1.214 20.018 1.00 93.31 100 PRO A N 1
ATOM 848 C CA . PRO A 1 100 ? 1.560 -1.433 20.414 1.00 93.31 100 PRO A CA 1
ATOM 849 C C . PRO A 1 100 ? 1.404 -1.932 21.868 1.00 93.31 100 PRO A C 1
ATOM 851 O O . PRO A 1 100 ? 0.290 -2.134 22.348 1.00 93.31 100 PRO A O 1
ATOM 854 N N . GLU A 1 101 ? 2.512 -2.172 22.574 1.00 92.44 101 GLU A N 1
ATOM 855 C CA . GLU A 1 101 ? 2.534 -2.960 23.812 1.00 92.44 101 GLU A CA 1
ATOM 856 C C . GLU A 1 101 ? 1.698 -2.371 24.957 1.00 92.44 101 GLU A C 1
ATOM 858 O O . GLU A 1 101 ? 0.997 -3.109 25.649 1.00 92.44 101 GLU A O 1
ATOM 863 N N . MET A 1 102 ? 1.728 -1.050 25.166 1.00 94.12 102 MET A N 1
ATOM 864 C CA . MET A 1 102 ? 0.959 -0.431 26.251 1.00 94.12 102 MET A CA 1
ATOM 865 C C . MET A 1 102 ? -0.544 -0.437 25.964 1.00 94.12 102 MET A C 1
ATOM 867 O O . MET A 1 102 ? -1.341 -0.566 26.894 1.00 94.12 102 MET A O 1
ATOM 871 N N . TYR A 1 103 ? -0.946 -0.373 24.695 1.00 96.00 103 TYR A N 1
ATOM 872 C CA . TYR A 1 103 ? -2.353 -0.508 24.315 1.00 96.00 103 TYR A CA 1
ATOM 873 C C . TYR A 1 103 ? -2.858 -1.922 24.561 1.00 96.00 103 TYR A C 1
ATOM 875 O O . TYR A 1 103 ? -3.946 -2.106 25.100 1.00 96.00 103 TYR A O 1
ATOM 883 N N . LEU A 1 104 ? -2.043 -2.926 24.237 1.00 94.38 104 LEU A N 1
ATOM 884 C CA . LEU A 1 104 ? -2.336 -4.323 24.539 1.00 94.38 104 LEU A CA 1
ATOM 885 C C . LEU A 1 104 ? -2.487 -4.542 26.053 1.00 94.38 104 LEU A C 1
ATOM 887 O O . LEU A 1 104 ? -3.458 -5.160 26.493 1.00 94.38 104 LEU A O 1
ATOM 891 N N . ASP A 1 105 ? -1.601 -3.959 26.867 1.00 93.75 105 ASP A N 1
ATOM 892 C CA . ASP A 1 105 ? -1.715 -4.001 28.330 1.00 93.75 105 ASP A CA 1
ATOM 893 C C . ASP A 1 105 ? -3.006 -3.326 28.845 1.00 93.75 105 ASP A C 1
ATOM 895 O O . ASP A 1 105 ? -3.594 -3.792 29.828 1.00 93.75 105 ASP A O 1
ATOM 899 N N . TYR A 1 106 ? -3.459 -2.240 28.206 1.00 95.56 106 TYR A N 1
ATOM 900 C CA . TYR A 1 106 ? -4.739 -1.591 28.511 1.00 95.56 106 TYR A CA 1
ATOM 901 C C . TYR A 1 106 ? -5.923 -2.492 28.140 1.00 95.56 106 TYR A C 1
ATOM 903 O O . TYR A 1 106 ? -6.757 -2.798 28.997 1.00 95.56 106 TYR A O 1
ATOM 911 N N . LEU A 1 107 ? -5.972 -2.977 26.896 1.00 95.00 107 LEU A N 1
ATOM 912 C CA . LEU A 1 107 ? -7.058 -3.812 26.374 1.00 95.00 107 LEU A CA 1
ATOM 913 C C . LEU A 1 107 ? -7.210 -5.105 27.173 1.00 95.00 107 LEU A C 1
ATOM 915 O O . LEU A 1 107 ? -8.329 -5.518 27.481 1.00 95.00 107 LEU A O 1
ATOM 919 N N . LYS A 1 108 ? -6.096 -5.707 27.603 1.00 93.12 108 LYS A N 1
ATOM 920 C CA . LYS A 1 108 ? -6.096 -6.885 28.480 1.00 93.12 108 LYS A CA 1
ATOM 921 C C . LYS A 1 108 ? -6.851 -6.643 29.786 1.00 93.12 108 LYS A C 1
ATOM 923 O O . LYS A 1 108 ? -7.487 -7.559 30.306 1.00 93.12 108 LYS A O 1
ATOM 928 N N . LYS A 1 109 ? -6.812 -5.418 30.317 1.00 93.06 109 LYS A N 1
ATOM 929 C CA . LYS A 1 109 ? -7.520 -5.047 31.549 1.00 93.06 109 LYS A CA 1
ATOM 930 C C . LYS A 1 109 ? -9.005 -4.779 31.322 1.00 93.06 109 LYS A C 1
ATOM 932 O O . LYS A 1 109 ? -9.797 -5.135 32.193 1.00 93.06 109 LYS A O 1
ATOM 937 N N . VAL A 1 110 ? -9.376 -4.167 30.195 1.00 93.69 110 VAL A N 1
ATOM 938 C CA . VAL A 1 110 ? -10.768 -3.750 29.936 1.00 93.69 110 VAL A CA 1
ATOM 939 C C . VAL A 1 110 ? -11.611 -4.818 29.231 1.00 93.69 110 VAL A C 1
ATOM 941 O O . VAL A 1 110 ? -12.761 -4.997 29.613 1.00 93.69 110 VAL A O 1
ATOM 944 N N . ASN A 1 111 ? -11.040 -5.599 28.306 1.00 90.56 111 ASN A N 1
ATOM 945 C CA . ASN A 1 111 ? -11.775 -6.609 27.522 1.00 90.56 111 ASN A CA 1
ATOM 946 C C . ASN A 1 111 ? -11.561 -8.052 28.019 1.00 90.56 111 ASN A C 1
ATOM 948 O O . ASN A 1 111 ? -12.329 -8.950 27.681 1.00 90.56 111 ASN A O 1
ATOM 952 N N . LYS A 1 112 ? -10.544 -8.290 28.863 1.00 77.88 112 LYS A N 1
ATOM 953 C CA . LYS A 1 112 ? -10.148 -9.587 29.461 1.00 77.88 112 LYS A CA 1
ATOM 954 C C . LYS A 1 112 ? -9.754 -10.688 28.458 1.00 77.88 112 LYS A C 1
ATOM 956 O O . LYS A 1 112 ? -8.601 -11.112 28.469 1.00 77.88 112 LYS A O 1
ATOM 961 N N . LYS A 1 113 ? -10.686 -11.193 27.639 1.00 81.62 113 LYS A N 1
ATOM 962 C CA . LYS A 1 113 ? -10.469 -12.286 26.666 1.00 81.62 113 LYS A CA 1
ATOM 963 C C . LYS A 1 113 ? -10.289 -11.731 25.254 1.00 81.62 113 LYS A C 1
ATOM 965 O O . LYS A 1 113 ? -10.934 -10.747 24.916 1.00 81.62 113 LYS A O 1
ATOM 970 N N . ASN A 1 114 ? -9.440 -12.381 24.447 1.00 84.62 114 ASN A N 1
ATOM 971 C CA . ASN A 1 114 ? -9.132 -11.986 23.060 1.00 84.62 114 ASN A CA 1
ATOM 972 C C . ASN A 1 114 ? -8.812 -10.490 22.927 1.00 84.62 114 ASN A C 1
ATOM 974 O O . ASN A 1 114 ? -9.208 -9.839 21.972 1.00 84.62 114 ASN A O 1
ATOM 978 N N . PHE A 1 115 ? -8.163 -9.908 23.938 1.00 90.25 115 PHE A N 1
ATOM 979 C CA . PHE A 1 115 ? -8.012 -8.457 24.038 1.00 90.25 115 PHE A CA 1
ATOM 980 C C . PHE A 1 115 ? -7.244 -7.857 22.851 1.00 90.25 115 PHE A C 1
ATOM 982 O O . PHE A 1 115 ? -7.440 -6.698 22.503 1.00 90.25 115 PHE A O 1
ATOM 989 N N . ASP A 1 116 ? -6.375 -8.654 22.242 1.00 89.94 116 ASP A N 1
ATOM 990 C CA . ASP A 1 116 ? -5.533 -8.314 21.108 1.00 89.94 116 ASP A CA 1
ATOM 991 C C . ASP A 1 116 ? -6.322 -8.165 19.800 1.00 89.94 116 ASP A C 1
ATOM 993 O O . ASP A 1 116 ? -5.905 -7.394 18.940 1.00 89.94 116 ASP A O 1
ATOM 997 N N . THR A 1 117 ? -7.503 -8.784 19.670 1.00 90.94 117 THR A N 1
ATOM 998 C CA . THR A 1 117 ? -8.386 -8.588 18.502 1.00 90.94 117 THR A CA 1
ATOM 999 C C . THR A 1 117 ? -9.064 -7.218 18.478 1.00 90.94 117 THR A C 1
ATOM 1001 O O . THR A 1 117 ? -9.644 -6.846 17.459 1.00 90.94 117 THR A O 1
ATOM 1004 N N . PHE A 1 118 ? -9.017 -6.487 19.597 1.00 94.31 118 PHE A N 1
ATOM 1005 C CA . PHE A 1 118 ? -9.592 -5.150 19.762 1.00 94.31 118 PHE A CA 1
ATOM 1006 C C . PHE A 1 118 ? -8.579 -4.017 19.528 1.00 94.31 118 PHE A C 1
ATOM 1008 O O . PHE A 1 118 ? -8.922 -2.850 19.716 1.00 94.31 118 PHE A O 1
ATOM 1015 N N . LEU A 1 119 ? -7.340 -4.344 19.147 1.00 95.38 119 LEU A N 1
ATOM 1016 C CA . LEU A 1 119 ? -6.370 -3.371 18.656 1.00 95.38 119 LEU A CA 1
ATOM 1017 C C . LEU A 1 119 ? -6.283 -3.490 17.139 1.00 95.38 119 LEU A C 1
ATOM 1019 O O . LEU A 1 119 ? -5.848 -4.518 16.628 1.00 95.38 119 LEU A O 1
ATOM 1023 N N . LEU A 1 120 ? -6.704 -2.446 16.438 1.00 96.81 120 LEU A N 1
ATOM 1024 C CA . LEU A 1 120 ? -6.709 -2.370 14.984 1.00 96.81 120 LEU A CA 1
ATOM 1025 C C . LEU A 1 120 ? -5.724 -1.290 14.535 1.00 96.81 120 LEU A C 1
ATOM 1027 O O . LEU A 1 120 ? -5.549 -0.280 15.213 1.00 96.81 120 LEU A O 1
ATOM 1031 N N . PHE A 1 121 ? -5.090 -1.502 13.389 1.00 96.69 121 PHE A N 1
ATOM 1032 C CA . PHE A 1 121 ? -4.138 -0.575 12.790 1.00 96.69 121 PHE A CA 1
ATOM 1033 C C . PHE A 1 121 ? -4.638 -0.157 11.414 1.00 96.69 121 PHE A C 1
ATOM 1035 O O . PHE A 1 121 ? -4.947 -1.021 10.592 1.00 96.69 121 PHE A O 1
ATOM 1042 N N . ILE A 1 122 ? -4.688 1.148 11.147 1.00 96.81 122 ILE A N 1
ATOM 1043 C CA . ILE A 1 122 ? -4.980 1.683 9.813 1.00 96.81 122 ILE A CA 1
ATOM 1044 C C . ILE A 1 122 ? -3.740 2.415 9.306 1.00 96.81 122 ILE A C 1
ATOM 1046 O O . ILE A 1 122 ? -3.378 3.478 9.807 1.00 96.81 122 ILE A O 1
ATOM 1050 N N . LEU A 1 123 ? -3.066 1.814 8.332 1.00 95.31 123 LEU A N 1
ATOM 1051 C CA . LEU A 1 123 ? -1.723 2.185 7.893 1.00 95.31 123 LEU A CA 1
ATOM 1052 C C . LEU A 1 123 ? -1.715 2.517 6.391 1.00 95.31 123 LEU A C 1
ATOM 1054 O O . LEU A 1 123 ? -2.580 2.041 5.658 1.00 95.31 123 LEU A O 1
ATOM 1058 N N . PRO A 1 124 ? -0.741 3.282 5.873 1.00 92.62 124 PRO A N 1
ATOM 1059 C CA . PRO A 1 124 ? -0.451 3.258 4.441 1.00 92.62 124 PRO A CA 1
ATOM 1060 C C . PRO A 1 124 ? 0.149 1.895 4.060 1.00 92.62 124 PRO A C 1
ATOM 1062 O O . PRO A 1 124 ? 0.873 1.296 4.859 1.00 92.62 124 PRO A O 1
ATOM 1065 N N . LYS A 1 125 ? -0.068 1.414 2.830 1.00 88.38 125 LYS A N 1
ATOM 1066 C CA . LYS A 1 125 ? 0.463 0.110 2.359 1.00 88.38 125 LYS A CA 1
ATOM 1067 C C . LYS A 1 125 ? 1.973 -0.045 2.497 1.00 88.38 125 LYS A C 1
ATOM 1069 O O . LYS A 1 125 ? 2.472 -1.155 2.651 1.00 88.38 125 LYS A O 1
ATOM 1074 N N . ARG A 1 126 ? 2.690 1.075 2.451 1.00 83.94 126 ARG A N 1
ATOM 1075 C CA . ARG A 1 126 ? 4.156 1.135 2.492 1.00 83.94 126 ARG A CA 1
ATOM 1076 C C . ARG A 1 126 ? 4.722 1.370 3.883 1.00 83.94 126 ARG A C 1
ATOM 1078 O O . ARG A 1 126 ? 5.888 1.723 3.980 1.00 83.94 126 ARG A O 1
ATOM 1085 N N . TYR A 1 127 ? 3.909 1.289 4.937 1.00 90.88 127 TYR A N 1
ATOM 1086 C CA . TYR A 1 127 ? 4.328 1.689 6.278 1.00 90.88 127 TYR A CA 1
ATOM 1087 C C . TYR A 1 127 ? 5.674 1.061 6.672 1.00 90.88 12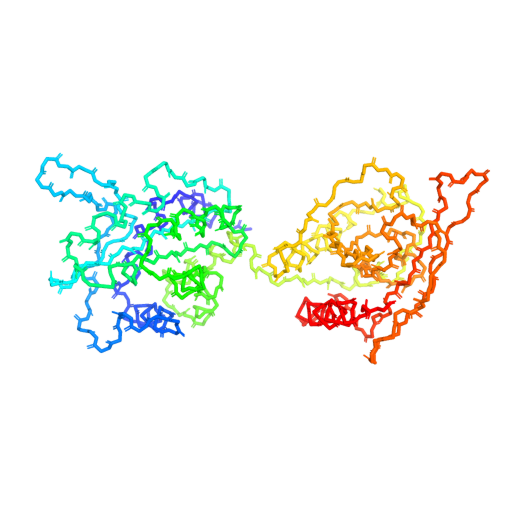7 TYR A C 1
ATOM 1089 O O . TYR A 1 127 ? 5.792 -0.156 6.814 1.00 90.88 127 TYR A O 1
ATOM 1097 N N . ALA A 1 128 ? 6.692 1.907 6.853 1.00 84.69 128 ALA A N 1
ATOM 1098 C CA . ALA A 1 128 ? 8.089 1.477 6.926 1.00 84.69 128 ALA A CA 1
ATOM 1099 C C . ALA A 1 128 ? 8.392 0.621 8.165 1.00 84.69 128 ALA A C 1
ATOM 1101 O O . ALA A 1 128 ? 9.358 -0.134 8.186 1.00 84.69 128 ALA A O 1
ATOM 1102 N N . TYR A 1 129 ? 7.554 0.725 9.198 1.00 90.50 129 TYR A N 1
ATOM 1103 C CA . TYR A 1 129 ? 7.725 0.030 10.472 1.00 90.50 129 TYR A CA 1
ATOM 1104 C C . TYR A 1 129 ? 6.711 -1.102 10.676 1.00 90.50 129 TYR A C 1
ATOM 1106 O O . TYR A 1 129 ? 6.484 -1.514 11.813 1.00 90.50 129 TYR A O 1
ATOM 1114 N N . GLU A 1 130 ? 6.091 -1.615 9.605 1.00 90.69 130 GLU A N 1
ATOM 1115 C CA . GLU A 1 130 ? 5.123 -2.716 9.705 1.00 90.69 130 GLU A CA 1
ATOM 1116 C C . GLU A 1 130 ? 5.764 -3.985 10.299 1.00 90.69 130 GLU A C 1
ATOM 1118 O O . GLU A 1 130 ? 5.192 -4.588 11.200 1.00 90.69 130 GLU A O 1
ATOM 1123 N N . GLU A 1 131 ? 6.983 -4.363 9.901 1.00 86.88 131 GLU A N 1
ATOM 1124 C CA . GLU A 1 131 ? 7.657 -5.542 10.481 1.00 86.88 131 GLU A CA 1
ATOM 1125 C C . GLU A 1 131 ? 7.943 -5.374 11.980 1.00 86.88 131 GLU A C 1
ATOM 1127 O O . GLU A 1 131 ? 7.649 -6.259 12.785 1.00 86.88 131 GLU A O 1
ATOM 1132 N N . LEU A 1 132 ? 8.425 -4.194 12.383 1.00 89.81 132 LEU A N 1
ATOM 1133 C CA . LEU A 1 132 ? 8.637 -3.868 13.793 1.00 89.81 132 LEU A CA 1
ATOM 1134 C C . LEU A 1 132 ? 7.321 -3.910 14.587 1.00 89.81 132 LEU A C 1
ATOM 1136 O O . LEU A 1 132 ? 7.304 -4.365 15.733 1.00 89.81 132 LEU A O 1
ATOM 1140 N N . LEU A 1 133 ? 6.219 -3.447 13.988 1.00 92.19 133 LEU A N 1
ATOM 1141 C CA . LEU A 1 133 ? 4.886 -3.530 14.580 1.00 92.19 133 LEU A CA 1
ATOM 1142 C C . LEU A 1 133 ? 4.482 -4.989 14.817 1.00 92.19 133 LEU A C 1
ATOM 1144 O O . LEU A 1 133 ? 4.048 -5.330 15.920 1.00 92.19 133 LEU A O 1
ATOM 1148 N N . HIS A 1 134 ? 4.658 -5.840 13.802 1.00 90.38 134 HIS A N 1
ATOM 1149 C CA . HIS A 1 134 ? 4.387 -7.273 13.888 1.00 90.38 134 HIS A CA 1
ATOM 1150 C C . HIS A 1 134 ? 5.169 -7.923 15.028 1.00 90.38 134 HIS A C 1
ATOM 1152 O O . HIS A 1 134 ? 4.587 -8.660 15.829 1.00 90.38 134 HIS A O 1
ATOM 1158 N N . ASP A 1 135 ? 6.464 -7.634 15.133 1.00 88.19 135 ASP A N 1
ATOM 1159 C CA . ASP A 1 135 ? 7.315 -8.216 16.166 1.00 88.19 135 ASP A CA 1
ATOM 1160 C C . ASP A 1 135 ? 6.904 -7.769 17.573 1.00 88.19 135 ASP A C 1
ATOM 1162 O O . ASP A 1 135 ? 6.707 -8.613 18.451 1.00 88.19 135 ASP A O 1
ATOM 1166 N N . ARG A 1 136 ? 6.686 -6.466 17.794 1.00 91.06 136 ARG A N 1
ATOM 1167 C CA . ARG A 1 136 ? 6.267 -5.961 19.114 1.00 91.06 136 ARG A CA 1
ATOM 1168 C C . ARG A 1 136 ? 4.883 -6.459 19.529 1.00 91.06 136 ARG A C 1
ATOM 1170 O O . ARG A 1 136 ? 4.677 -6.783 20.695 1.00 91.06 136 ARG A O 1
ATOM 1177 N N . TRP A 1 137 ? 3.932 -6.540 18.597 1.00 91.38 137 TRP A N 1
ATOM 1178 C CA . TRP A 1 137 ? 2.600 -7.085 18.879 1.00 91.38 137 TRP A CA 1
ATOM 1179 C C . TRP A 1 137 ? 2.680 -8.565 19.269 1.00 91.38 137 TRP A C 1
ATOM 1181 O O . TRP A 1 137 ? 2.119 -8.964 20.289 1.00 91.38 137 TRP A O 1
ATOM 1191 N N . SER A 1 138 ? 3.453 -9.352 18.515 1.00 85.94 138 SER A N 1
ATOM 1192 C CA . SER A 1 138 ? 3.599 -10.798 18.725 1.00 85.94 138 SER A CA 1
ATOM 1193 C C . SER A 1 138 ? 4.252 -11.156 20.062 1.00 85.94 138 SER A C 1
ATOM 1195 O O . SER A 1 138 ? 3.992 -12.222 20.609 1.00 85.94 138 SER A O 1
ATOM 1197 N N . ASN A 1 139 ? 5.080 -10.266 20.617 1.00 84.81 139 ASN A N 1
ATOM 1198 C CA . ASN A 1 139 ? 5.689 -10.455 21.937 1.00 84.81 139 ASN A CA 1
ATOM 1199 C C . ASN A 1 139 ? 4.683 -10.334 23.100 1.00 84.81 139 ASN A C 1
ATOM 1201 O O . ASN A 1 139 ? 5.004 -10.694 24.234 1.00 84.81 139 ASN A O 1
ATOM 1205 N N . LYS A 1 140 ? 3.484 -9.791 22.850 1.00 83.50 140 LYS A N 1
ATOM 1206 C CA . LYS A 1 140 ? 2.477 -9.470 23.876 1.00 83.50 140 LYS A CA 1
ATOM 1207 C C . LYS A 1 140 ? 1.114 -10.125 23.640 1.00 83.50 140 LYS A C 1
ATOM 1209 O O . LYS A 1 140 ? 0.353 -10.263 24.602 1.00 83.50 140 LYS A O 1
ATOM 1214 N N . SER A 1 141 ? 0.787 -10.484 22.401 1.00 81.31 141 SER A N 1
ATOM 1215 C CA . SER A 1 141 ? -0.464 -11.150 22.027 1.00 81.31 141 SER A CA 1
ATOM 1216 C C . SER A 1 141 ? -0.525 -12.587 22.557 1.00 81.31 141 SER A C 1
ATOM 1218 O O . SER A 1 141 ? 0.495 -13.228 22.807 1.00 81.31 141 SER A O 1
ATOM 1220 N N . PHE A 1 142 ? -1.741 -13.114 22.736 1.00 67.81 142 PHE A N 1
ATOM 1221 C CA . PHE A 1 142 ? -1.924 -14.545 23.026 1.00 67.81 142 PHE A CA 1
ATOM 1222 C C . PHE A 1 142 ? -1.856 -15.395 21.751 1.00 67.81 142 PHE A C 1
ATOM 1224 O O . PHE A 1 142 ? -1.605 -16.598 21.825 1.00 67.81 142 PHE A O 1
ATOM 1231 N N . TYR A 1 143 ? -2.094 -14.776 20.593 1.00 60.16 143 TYR A N 1
ATOM 1232 C CA . TYR A 1 143 ? -2.126 -15.440 19.299 1.00 60.16 143 TYR A CA 1
ATOM 1233 C C . TYR A 1 143 ? -0.819 -15.250 18.516 1.00 60.16 143 TYR A C 1
ATOM 1235 O O . TYR A 1 143 ? -0.218 -14.176 18.540 1.00 60.16 143 TYR A O 1
ATOM 1243 N N . TYR A 1 144 ? -0.413 -16.314 17.810 1.00 54.66 144 TYR A N 1
ATOM 1244 C CA . TYR A 1 144 ? 0.752 -16.391 16.917 1.00 54.66 144 TYR A CA 1
ATOM 1245 C C . TYR A 1 144 ? 0.854 -15.202 15.940 1.00 54.66 144 TYR A C 1
ATOM 1247 O O . TYR A 1 144 ? -0.159 -14.603 15.571 1.00 54.66 144 TYR A O 1
ATOM 1255 N N . LYS A 1 145 ? 2.078 -14.947 15.442 1.00 57.12 145 LYS A N 1
ATOM 1256 C CA . LYS A 1 145 ? 2.434 -13.882 14.474 1.00 57.12 145 LYS A CA 1
ATOM 1257 C C . LYS A 1 145 ? 1.477 -13.739 13.277 1.00 57.12 145 LYS A C 1
ATOM 1259 O O . LYS A 1 145 ? 1.417 -12.676 12.670 1.00 57.12 145 LYS A O 1
ATOM 1264 N N . GLU A 1 146 ? 0.759 -14.795 12.897 1.00 60.25 146 GLU A N 1
ATOM 1265 C CA . GLU A 1 146 ? -0.126 -14.793 11.729 1.00 60.25 146 GLU A CA 1
ATOM 1266 C C . GLU A 1 146 ? -1.422 -13.996 11.930 1.00 60.25 146 GLU A C 1
ATOM 1268 O O . GLU A 1 146 ? -1.954 -13.473 10.950 1.00 60.25 146 GLU A O 1
ATOM 1273 N N . ASN A 1 147 ? -1.905 -13.835 13.171 1.00 71.06 147 ASN A N 1
ATOM 1274 C CA . ASN A 1 147 ? -3.209 -13.209 13.404 1.00 71.06 147 ASN A CA 1
ATOM 1275 C C . ASN A 1 147 ? -3.214 -11.700 13.158 1.00 71.06 147 ASN A C 1
ATOM 1277 O O . ASN A 1 147 ? -4.197 -11.220 12.600 1.00 71.06 147 ASN A O 1
ATOM 1281 N N . ILE A 1 148 ? -2.119 -10.983 13.455 1.00 86.25 148 ILE A N 1
ATOM 1282 C CA . ILE A 1 148 ? -2.035 -9.512 13.331 1.00 86.25 148 ILE A CA 1
ATOM 1283 C C . ILE A 1 148 ? -2.434 -8.985 11.942 1.00 86.25 148 ILE A C 1
ATOM 1285 O O . ILE A 1 148 ? -2.915 -7.862 11.812 1.00 86.25 148 ILE A O 1
ATOM 1289 N N . LYS A 1 149 ? -2.304 -9.800 10.886 1.00 87.75 149 LYS A N 1
ATOM 1290 C CA . LYS A 1 149 ? -2.743 -9.441 9.528 1.00 87.75 149 LYS A CA 1
ATOM 1291 C C . LYS A 1 149 ? -4.235 -9.097 9.457 1.00 87.75 149 LYS A C 1
ATOM 1293 O O . LYS A 1 149 ? -4.619 -8.259 8.645 1.00 87.75 149 LYS A O 1
ATOM 1298 N N . ASN A 1 150 ? -5.059 -9.700 10.314 1.00 90.69 150 ASN A N 1
ATOM 1299 C CA . ASN A 1 150 ? -6.489 -9.398 10.427 1.00 90.69 150 ASN A CA 1
ATOM 1300 C C . ASN A 1 150 ? -6.751 -8.106 11.217 1.00 90.69 150 ASN A C 1
ATOM 1302 O O . ASN A 1 150 ? -7.863 -7.589 11.206 1.00 90.69 150 ASN A O 1
ATOM 1306 N N . GLN A 1 151 ? -5.743 -7.572 11.906 1.00 93.38 151 GLN A N 1
ATOM 1307 C CA . GLN A 1 151 ? -5.806 -6.297 12.616 1.00 93.38 151 GLN A CA 1
ATOM 1308 C C . GLN A 1 151 ? -5.229 -5.141 11.791 1.00 93.38 151 GLN A C 1
ATOM 1310 O O . GLN A 1 151 ? -5.444 -3.993 12.166 1.00 93.38 151 GLN A O 1
ATOM 1315 N N . ILE A 1 152 ? -4.539 -5.412 10.676 1.00 95.00 152 ILE A N 1
ATOM 1316 C CA . ILE A 1 152 ? -3.943 -4.387 9.811 1.00 95.00 152 ILE A CA 1
ATOM 1317 C C . ILE A 1 152 ? -4.822 -4.119 8.584 1.00 95.00 152 ILE A C 1
ATOM 1319 O O . ILE A 1 152 ? -5.110 -4.984 7.742 1.00 95.00 152 ILE A O 1
ATOM 1323 N N . PHE A 1 153 ? -5.202 -2.856 8.466 1.00 96.62 153 PHE A N 1
ATOM 1324 C CA . PHE A 1 153 ? -6.012 -2.294 7.404 1.00 96.62 153 PHE A CA 1
ATOM 1325 C C . PHE A 1 153 ? -5.225 -1.208 6.685 1.00 96.62 153 PHE A C 1
ATOM 1327 O O . PHE A 1 153 ? -4.459 -0.476 7.309 1.00 96.62 153 PHE A O 1
ATOM 1334 N N . TYR A 1 154 ? -5.425 -1.094 5.374 1.00 95.88 154 TYR A N 1
ATOM 1335 C CA . TYR A 1 154 ? -4.717 -0.107 4.570 1.00 95.88 154 TYR A CA 1
ATOM 1336 C C . TYR A 1 154 ? -5.632 1.016 4.102 1.00 95.88 154 TYR A C 1
ATOM 1338 O O . TYR A 1 154 ? -6.722 0.754 3.582 1.00 95.88 154 TYR A O 1
ATOM 1346 N N . TRP A 1 155 ? -5.171 2.261 4.236 1.00 95.69 155 TRP A N 1
ATOM 1347 C CA . TRP A 1 155 ? -5.908 3.439 3.775 1.00 95.69 155 TRP A CA 1
ATOM 1348 C C . TRP A 1 155 ? -6.294 3.331 2.305 1.00 95.69 155 TRP A C 1
ATOM 1350 O O . TRP A 1 155 ? -7.435 3.593 1.942 1.00 95.69 155 TRP A O 1
ATOM 1360 N N . GLU A 1 156 ? -5.374 2.874 1.464 1.00 93.19 156 GLU A N 1
ATOM 1361 C CA . GLU A 1 156 ? -5.555 2.751 0.024 1.00 93.19 156 GLU A CA 1
ATOM 1362 C C . GLU A 1 156 ? -6.679 1.770 -0.340 1.00 93.19 156 GLU A C 1
ATOM 1364 O O . GLU A 1 156 ? -7.326 1.932 -1.374 1.00 93.19 156 GLU A O 1
ATOM 1369 N N . ASP A 1 157 ? -6.938 0.762 0.498 1.00 94.62 157 ASP A N 1
ATOM 1370 C CA . ASP A 1 157 ? -8.044 -0.175 0.287 1.00 94.62 157 ASP A CA 1
ATOM 1371 C C . ASP A 1 157 ? -9.385 0.451 0.690 1.00 94.62 157 ASP A C 1
ATOM 1373 O O . ASP A 1 157 ? -10.355 0.353 -0.062 1.00 94.62 157 ASP A O 1
ATOM 1377 N N . PHE A 1 158 ? -9.432 1.174 1.813 1.00 96.94 158 PHE A N 1
ATOM 1378 C CA . PHE A 1 158 ? -10.633 1.901 2.232 1.00 96.94 158 PHE A CA 1
ATOM 1379 C C . PHE A 1 158 ? -10.998 3.025 1.255 1.00 96.94 158 PHE A C 1
ATOM 1381 O O . PHE A 1 158 ? -12.142 3.131 0.815 1.00 96.94 158 PHE A O 1
ATOM 1388 N N . VAL A 1 159 ? -10.021 3.839 0.855 1.00 95.81 159 VAL A N 1
ATOM 1389 C CA . VAL A 1 159 ? -10.206 5.017 -0.008 1.00 95.81 159 VAL A CA 1
ATOM 1390 C C . VAL A 1 159 ? -10.773 4.625 -1.372 1.00 95.81 159 VAL A C 1
ATOM 1392 O O . VAL A 1 159 ? -11.628 5.333 -1.905 1.00 95.81 159 VAL A O 1
ATOM 1395 N N . LYS A 1 160 ? -10.399 3.459 -1.919 1.00 94.12 160 LYS A N 1
ATOM 1396 C CA . LYS A 1 160 ? -10.993 2.928 -3.161 1.00 94.12 160 LYS A CA 1
ATOM 1397 C C . LYS A 1 160 ? -12.511 2.769 -3.074 1.00 94.12 160 LYS A C 1
ATOM 1399 O O . LYS A 1 160 ? -13.199 2.995 -4.069 1.00 94.12 160 LYS A O 1
ATOM 1404 N N . THR A 1 161 ? -13.047 2.445 -1.897 1.00 95.44 161 THR A N 1
ATOM 1405 C CA . THR A 1 161 ? -14.500 2.324 -1.690 1.00 95.44 161 THR A CA 1
ATOM 1406 C C . THR A 1 161 ? -15.223 3.671 -1.805 1.00 95.44 161 THR A C 1
ATOM 1408 O O . THR A 1 161 ? -16.429 3.706 -2.047 1.00 95.44 161 THR A O 1
ATOM 1411 N N . LEU A 1 162 ? -14.508 4.796 -1.684 1.00 96.00 162 LEU A N 1
ATOM 1412 C CA . LEU A 1 162 ? -15.069 6.150 -1.671 1.00 96.00 162 LEU A CA 1
ATOM 1413 C C . LEU A 1 162 ? -15.142 6.808 -3.060 1.00 96.00 162 LEU A C 1
ATOM 1415 O O . LEU A 1 162 ? -15.754 7.863 -3.188 1.00 96.00 162 LEU A O 1
ATOM 1419 N N . LYS A 1 163 ? -14.584 6.184 -4.111 1.00 92.12 163 LYS A N 1
ATOM 1420 C CA . LYS A 1 163 ? -14.421 6.763 -5.465 1.00 92.12 163 LYS A CA 1
ATOM 1421 C C . LYS A 1 163 ? -15.678 7.418 -6.056 1.00 92.12 163 LYS A C 1
ATOM 1423 O O . LYS A 1 163 ? -15.572 8.388 -6.800 1.00 92.12 163 LYS A O 1
ATOM 1428 N N . TYR A 1 164 ? -16.858 6.881 -5.751 1.00 91.88 164 TYR A N 1
ATOM 1429 C CA . TYR A 1 164 ? -18.139 7.334 -6.307 1.00 91.88 164 TYR A CA 1
ATOM 1430 C C . TYR A 1 164 ? -19.016 8.097 -5.305 1.00 91.88 164 TYR A C 1
ATOM 1432 O O . TYR A 1 164 ? -20.201 8.319 -5.563 1.00 91.88 164 TYR A O 1
ATOM 1440 N N . GLU A 1 165 ? -18.463 8.484 -4.154 1.00 93.00 165 GLU A N 1
ATOM 1441 C CA . GLU A 1 165 ? -19.199 9.259 -3.162 1.00 93.00 165 GLU A CA 1
ATOM 1442 C C . GLU A 1 165 ? -19.498 10.675 -3.652 1.00 93.00 165 GLU A C 1
ATOM 1444 O O . GLU A 1 165 ? -18.652 11.370 -4.216 1.00 93.00 165 GLU A O 1
ATOM 1449 N N . LYS A 1 166 ? -20.745 11.099 -3.430 1.00 92.31 166 LYS A N 1
ATOM 1450 C CA . LYS A 1 166 ? -21.239 12.416 -3.856 1.00 92.31 166 LYS A CA 1
ATOM 1451 C C . LYS A 1 166 ? -21.188 13.458 -2.742 1.00 92.31 166 LYS A C 1
ATOM 1453 O O . LYS A 1 166 ? -21.278 14.644 -3.045 1.00 92.31 166 LYS A O 1
ATOM 1458 N N . ASN A 1 167 ? -21.073 13.038 -1.477 1.00 94.75 167 ASN A N 1
ATOM 1459 C CA . ASN A 1 167 ? -20.946 13.973 -0.361 1.00 94.75 167 ASN A CA 1
ATOM 1460 C C . ASN A 1 167 ? -19.653 14.800 -0.551 1.00 94.75 167 ASN A C 1
ATOM 1462 O O . ASN A 1 167 ? -18.587 14.205 -0.734 1.00 94.75 167 ASN A O 1
ATOM 1466 N N . PRO A 1 168 ? -19.718 16.144 -0.529 1.00 92.81 168 PRO A N 1
ATOM 1467 C CA . PRO A 1 168 ? -18.570 16.995 -0.836 1.00 92.81 168 PRO A CA 1
ATOM 1468 C C . PRO A 1 168 ? -17.408 16.824 0.151 1.00 92.81 168 PRO A C 1
ATOM 1470 O O . PRO A 1 168 ? -16.255 16.891 -0.266 1.00 92.81 168 PRO A O 1
ATOM 1473 N N . PHE A 1 169 ? -17.686 16.545 1.427 1.00 91.94 169 PHE A N 1
ATOM 1474 C CA . PHE A 1 169 ? -16.660 16.305 2.444 1.00 91.94 169 PHE A CA 1
ATOM 1475 C C . PHE A 1 169 ? -15.978 14.949 2.241 1.00 91.94 169 PHE A C 1
ATOM 1477 O O . PHE A 1 169 ? -14.753 14.855 2.247 1.00 91.94 169 PHE A O 1
ATOM 1484 N N . VAL A 1 170 ? -16.758 13.901 1.956 1.00 95.12 170 VAL A N 1
ATOM 1485 C CA . VAL A 1 170 ? -16.199 12.576 1.636 1.00 95.12 170 VAL A CA 1
ATOM 1486 C C . VAL A 1 170 ? -15.382 12.626 0.345 1.00 95.12 170 VAL A C 1
ATOM 1488 O O . VAL A 1 170 ? -14.308 12.033 0.267 1.00 95.12 170 VAL A O 1
ATOM 1491 N N . LYS A 1 171 ? -15.847 13.376 -0.659 1.00 93.06 171 LYS A N 1
ATOM 1492 C CA . LYS A 1 171 ? -15.113 13.591 -1.908 1.00 93.06 171 LYS A CA 1
ATOM 1493 C C . LYS A 1 171 ? -13.798 14.335 -1.668 1.00 93.06 171 LYS A C 1
ATOM 1495 O O . LYS A 1 171 ? -12.777 13.939 -2.219 1.00 93.06 171 LYS A O 1
ATOM 1500 N N . ALA A 1 172 ? -13.804 15.372 -0.831 1.00 91.25 172 ALA A N 1
ATOM 1501 C CA . ALA A 1 172 ? -12.596 16.106 -0.472 1.00 91.25 172 ALA A CA 1
ATOM 1502 C C . ALA A 1 172 ? -11.574 15.212 0.253 1.00 91.25 172 ALA A C 1
ATOM 1504 O O . ALA A 1 172 ? -10.392 15.240 -0.084 1.00 91.25 172 ALA A O 1
ATOM 1505 N N . PHE A 1 173 ? -12.032 14.362 1.179 1.00 93.00 173 PHE A N 1
ATOM 1506 C CA . PHE A 1 173 ? -11.192 13.349 1.824 1.00 93.00 173 PHE A CA 1
ATOM 1507 C C . PHE A 1 173 ? -10.630 12.336 0.827 1.00 93.00 173 PHE A C 1
ATOM 1509 O O . PHE A 1 173 ? -9.431 12.082 0.829 1.00 93.00 173 PHE A O 1
ATOM 1516 N N . TYR A 1 174 ? -11.470 11.804 -0.065 1.00 93.56 174 TYR A N 1
ATOM 1517 C CA . TYR A 1 174 ? -11.034 10.901 -1.129 1.00 93.56 174 TYR A CA 1
ATOM 1518 C C . TYR A 1 174 ? -9.940 11.543 -1.990 1.00 93.56 174 TYR A C 1
ATOM 1520 O O . TYR A 1 174 ? -8.880 10.952 -2.164 1.00 93.56 174 TYR A O 1
ATOM 1528 N N . GLU A 1 175 ? -10.149 12.768 -2.479 1.00 90.31 175 GLU A N 1
ATOM 1529 C CA . GLU A 1 175 ? -9.156 13.478 -3.293 1.00 90.31 175 GLU A CA 1
ATOM 1530 C C . GLU A 1 175 ? -7.854 13.752 -2.532 1.00 90.31 175 GLU A C 1
ATOM 1532 O O . GLU A 1 175 ? -6.777 13.605 -3.112 1.00 90.31 175 GLU A O 1
ATOM 1537 N N . PHE A 1 176 ? -7.940 14.116 -1.246 1.00 90.44 176 PHE A N 1
ATOM 1538 C CA . PHE A 1 176 ? -6.764 14.240 -0.387 1.00 90.44 176 PHE A CA 1
ATOM 1539 C C . PHE A 1 176 ? -6.011 12.915 -0.319 1.00 90.44 176 PHE A C 1
ATOM 1541 O O . PHE A 1 176 ? -4.825 12.886 -0.617 1.00 90.44 176 PHE A O 1
ATOM 1548 N N . CYS A 1 177 ? -6.691 11.818 0.015 1.00 91.81 177 CYS A N 1
ATOM 1549 C CA . CYS A 1 177 ? -6.075 10.504 0.142 1.00 91.81 177 CYS A CA 1
ATOM 1550 C C . CYS A 1 177 ? -5.466 10.004 -1.173 1.00 91.81 177 CYS A C 1
ATOM 1552 O O . CYS A 1 177 ? -4.403 9.392 -1.142 1.00 91.81 177 CYS A O 1
ATOM 1554 N N . ILE A 1 178 ? -6.093 10.290 -2.321 1.00 90.31 178 ILE A N 1
ATOM 1555 C CA . ILE A 1 178 ? -5.538 9.944 -3.636 1.00 90.31 178 ILE A CA 1
ATOM 1556 C C . ILE A 1 178 ? -4.181 10.615 -3.855 1.00 90.31 178 ILE A C 1
ATOM 1558 O O . ILE A 1 178 ? -3.238 9.953 -4.284 1.00 90.31 178 ILE A O 1
ATOM 1562 N N . TYR A 1 179 ? -4.074 11.905 -3.541 1.00 86.00 179 TYR A N 1
ATOM 1563 C CA . TYR A 1 179 ? -2.809 12.633 -3.610 1.00 86.00 179 TYR A CA 1
ATOM 1564 C C . TYR A 1 179 ? -1.817 12.136 -2.547 1.00 86.00 179 TYR A C 1
ATOM 1566 O O . TYR A 1 179 ? -0.667 11.825 -2.840 1.00 86.00 179 TYR A O 1
ATOM 1574 N N . TRP A 1 180 ? -2.281 12.028 -1.305 1.00 88.19 180 TRP A N 1
ATOM 1575 C CA . TRP A 1 180 ? -1.460 11.806 -0.122 1.00 88.19 180 TRP A CA 1
ATOM 1576 C C . TRP A 1 180 ? -0.840 10.408 -0.055 1.00 88.19 180 TRP A C 1
ATOM 1578 O O . TRP A 1 180 ? 0.332 10.259 0.286 1.00 88.19 180 TRP A O 1
ATOM 1588 N N . PHE A 1 181 ? -1.610 9.382 -0.422 1.00 87.06 181 PHE A N 1
ATOM 1589 C CA . PHE A 1 181 ? -1.139 7.999 -0.509 1.00 87.06 181 PHE A CA 1
ATOM 1590 C C . PHE A 1 181 ? -0.650 7.632 -1.907 1.00 87.06 181 PHE A C 1
ATOM 1592 O O . PHE A 1 181 ? -0.447 6.456 -2.195 1.00 87.06 181 PHE A O 1
ATOM 1599 N N . ASP A 1 182 ? -0.451 8.630 -2.770 1.00 83.31 182 ASP A N 1
ATOM 1600 C CA . ASP A 1 182 ? 0.109 8.443 -4.097 1.00 83.31 182 ASP A CA 1
ATOM 1601 C C . ASP A 1 182 ? -0.671 7.400 -4.923 1.00 83.31 182 ASP A C 1
ATOM 1603 O O . ASP A 1 182 ? -0.082 6.489 -5.489 1.00 83.31 182 ASP A O 1
ATOM 1607 N N . MET A 1 183 ? -2.005 7.501 -4.982 1.00 83.94 183 MET A N 1
ATOM 1608 C CA . MET A 1 183 ? -2.899 6.501 -5.600 1.00 83.94 183 MET A CA 1
ATOM 1609 C C . MET A 1 183 ? -3.341 6.842 -7.034 1.00 83.94 183 MET A C 1
ATOM 1611 O O . MET A 1 183 ? -4.159 6.124 -7.610 1.00 83.94 183 MET A O 1
ATOM 1615 N N . GLU A 1 184 ? -2.871 7.949 -7.616 1.00 82.88 184 GLU A N 1
ATOM 1616 C CA . GLU A 1 184 ? -3.277 8.352 -8.971 1.00 82.88 184 GLU A CA 1
ATOM 1617 C C . GLU A 1 184 ? -2.853 7.317 -10.022 1.00 82.88 184 GLU A C 1
ATOM 1619 O O . GLU A 1 184 ? -1.762 6.750 -9.955 1.00 82.88 184 GLU A O 1
ATOM 1624 N N . SER A 1 185 ? -3.693 7.074 -11.027 1.00 80.56 185 SER A N 1
ATOM 1625 C CA . SER A 1 185 ? -3.308 6.233 -12.164 1.00 80.56 185 SER A CA 1
ATOM 1626 C C . SER A 1 185 ? -2.107 6.839 -12.884 1.00 80.56 185 SER A C 1
ATOM 1628 O O . SER A 1 185 ? -2.101 8.036 -13.180 1.00 80.56 185 SER A O 1
ATOM 1630 N N . ILE A 1 186 ? -1.114 6.015 -13.204 1.00 84.06 186 ILE A N 1
ATOM 1631 C CA . ILE A 1 186 ? 0.031 6.446 -14.001 1.00 84.06 186 ILE A CA 1
ATOM 1632 C C . ILE A 1 186 ? -0.374 6.336 -15.467 1.00 84.06 186 ILE A C 1
ATOM 1634 O O . ILE A 1 186 ? -0.669 5.253 -15.957 1.00 84.06 186 ILE A O 1
ATOM 1638 N N . THR A 1 187 ? -0.442 7.473 -16.157 1.00 87.06 187 T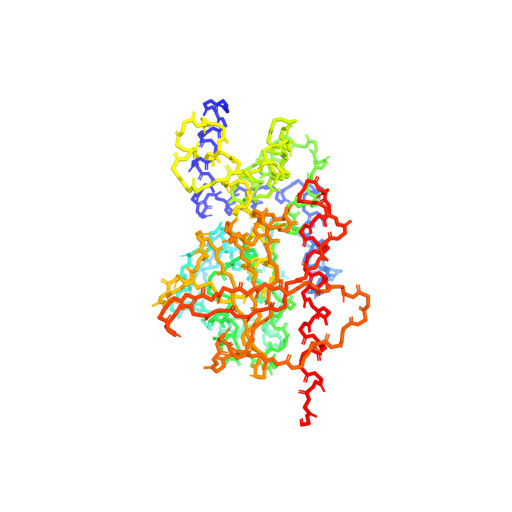HR A N 1
ATOM 1639 C CA . THR A 1 187 ? -0.846 7.537 -17.566 1.00 87.06 187 THR A CA 1
ATOM 1640 C C . THR A 1 187 ? 0.253 8.158 -18.412 1.00 87.06 187 THR A C 1
ATOM 1642 O O . THR A 1 187 ? 0.802 9.205 -18.044 1.00 87.06 187 THR A O 1
ATOM 1645 N N . PHE A 1 188 ? 0.515 7.561 -19.572 1.00 85.00 188 PHE A N 1
ATOM 1646 C CA . PHE A 1 188 ? 1.507 8.043 -20.530 1.00 85.00 188 PHE A CA 1
ATOM 1647 C C . PHE A 1 188 ? 0.841 8.792 -21.692 1.00 85.00 188 PHE A C 1
ATOM 1649 O O . PHE A 1 188 ? -0.149 8.322 -22.262 1.00 85.00 188 PHE A O 1
ATOM 1656 N N . THR A 1 189 ? 1.376 9.958 -22.051 1.00 85.69 189 THR A N 1
ATOM 1657 C CA . THR A 1 189 ? 0.987 10.710 -23.250 1.00 85.69 189 THR A CA 1
ATOM 1658 C C . THR A 1 189 ? 1.422 9.965 -24.512 1.00 85.69 189 THR A C 1
ATOM 1660 O O . THR A 1 189 ? 2.237 9.046 -24.470 1.00 85.69 189 THR A O 1
ATOM 1663 N N . LYS A 1 190 ? 0.898 10.367 -25.674 1.00 84.12 190 LYS A N 1
ATOM 1664 C CA . LYS A 1 190 ? 1.303 9.776 -26.958 1.00 84.12 190 LYS A CA 1
ATOM 1665 C C . LYS A 1 190 ? 2.813 9.913 -27.208 1.00 84.12 190 LYS A C 1
ATOM 1667 O O . LYS A 1 190 ? 3.432 8.967 -27.687 1.00 84.12 190 LYS A O 1
ATOM 1672 N N . ASP A 1 191 ? 3.394 11.054 -26.851 1.00 80.50 191 ASP A N 1
ATOM 1673 C CA . ASP A 1 191 ? 4.826 11.307 -27.029 1.00 80.50 191 ASP A CA 1
ATOM 1674 C C . ASP A 1 191 ? 5.667 10.482 -26.052 1.00 80.50 191 ASP A C 1
ATOM 1676 O O . ASP A 1 191 ? 6.650 9.872 -26.462 1.00 80.50 191 ASP A O 1
ATOM 1680 N N . GLU A 1 192 ? 5.229 10.365 -24.795 1.00 83.44 192 GLU A N 1
ATOM 1681 C CA . GLU A 1 192 ? 5.849 9.479 -23.803 1.00 83.44 192 GLU A CA 1
ATOM 1682 C C . GLU A 1 192 ? 5.824 8.014 -24.267 1.00 83.44 192 GLU A C 1
ATOM 1684 O O . GLU A 1 192 ? 6.840 7.333 -24.189 1.00 83.44 192 GLU A O 1
ATOM 1689 N N . LYS A 1 193 ? 4.708 7.534 -24.835 1.00 82.69 193 LYS A N 1
ATOM 1690 C CA . LYS A 1 193 ? 4.613 6.177 -25.409 1.00 82.69 193 LYS A CA 1
ATOM 1691 C C . LYS A 1 193 ? 5.590 5.953 -26.562 1.00 82.69 193 LYS A C 1
ATOM 1693 O O . LYS A 1 193 ? 6.220 4.903 -26.645 1.00 82.69 193 LYS A O 1
ATOM 1698 N N . ASN A 1 194 ? 5.764 6.945 -27.432 1.00 77.50 194 ASN A N 1
ATOM 1699 C CA . ASN A 1 194 ? 6.754 6.862 -28.505 1.00 77.50 194 ASN A CA 1
ATOM 1700 C C . ASN A 1 194 ? 8.188 6.832 -27.955 1.00 77.50 194 ASN A C 1
ATOM 1702 O O . ASN A 1 194 ? 9.025 6.106 -28.493 1.00 77.50 194 ASN A O 1
ATOM 1706 N N . GLN A 1 195 ? 8.469 7.594 -26.893 1.00 76.31 195 GLN A N 1
ATOM 1707 C CA . GLN A 1 195 ? 9.768 7.608 -26.213 1.00 76.31 195 GLN A CA 1
ATOM 1708 C C . GLN A 1 195 ? 10.054 6.287 -25.487 1.00 76.31 195 GLN A C 1
ATOM 1710 O O . GLN A 1 195 ? 11.186 5.816 -25.538 1.00 76.31 195 GLN A O 1
ATOM 1715 N N . LEU A 1 196 ? 9.033 5.649 -24.899 1.00 76.94 196 LEU A N 1
ATOM 1716 C CA . LEU A 1 196 ? 9.143 4.334 -24.257 1.00 76.94 196 LEU A CA 1
ATOM 1717 C C . LEU A 1 196 ? 9.715 3.259 -25.193 1.00 76.94 196 LEU A C 1
ATOM 1719 O O . LEU A 1 196 ? 10.565 2.473 -24.786 1.00 76.94 196 LEU A O 1
ATOM 1723 N N . ILE A 1 197 ? 9.280 3.259 -26.455 1.00 68.88 197 ILE A N 1
ATOM 1724 C CA . ILE A 1 197 ? 9.681 2.269 -27.468 1.00 68.88 197 ILE A CA 1
ATOM 1725 C C . ILE A 1 197 ? 11.019 2.638 -28.124 1.00 68.88 197 ILE A C 1
ATOM 1727 O O . ILE A 1 197 ? 11.806 1.771 -28.503 1.00 68.88 197 ILE A O 1
ATOM 1731 N N . ASN A 1 198 ? 11.274 3.936 -28.299 1.00 65.19 198 ASN A N 1
ATOM 1732 C CA . ASN A 1 198 ? 12.345 4.428 -29.166 1.00 65.19 198 ASN A CA 1
ATOM 1733 C C . ASN A 1 198 ? 13.516 5.064 -28.420 1.00 65.19 198 ASN A C 1
ATOM 1735 O O . ASN A 1 198 ? 14.302 5.765 -29.062 1.00 65.19 198 ASN A O 1
ATOM 1739 N N . LEU A 1 199 ? 13.664 4.835 -27.110 1.00 65.62 199 LEU A N 1
ATOM 1740 C CA . LEU A 1 199 ? 14.853 5.288 -26.393 1.00 65.62 199 LEU A CA 1
ATOM 1741 C C . LEU A 1 199 ? 16.096 4.715 -27.106 1.00 65.62 199 LEU A C 1
ATOM 1743 O O . LEU A 1 199 ? 16.268 3.498 -27.223 1.00 65.62 199 LEU A O 1
ATOM 1747 N N . LYS A 1 200 ? 16.904 5.608 -27.684 1.00 53.00 200 LYS A N 1
ATOM 1748 C CA . LYS A 1 200 ? 18.157 5.304 -28.379 1.00 53.00 200 LYS A CA 1
ATOM 1749 C C . LYS A 1 200 ? 19.246 6.175 -27.762 1.00 53.00 200 LYS A C 1
ATOM 1751 O O . LYS A 1 200 ? 19.144 7.394 -27.839 1.00 53.00 200 LYS A O 1
ATOM 1756 N N . GLY A 1 201 ? 20.297 5.551 -27.239 1.00 48.53 201 GLY A N 1
ATOM 1757 C CA . GLY A 1 201 ? 21.556 6.224 -26.911 1.00 48.53 201 GLY A CA 1
ATOM 1758 C C . GLY A 1 201 ? 21.798 6.513 -25.428 1.00 48.53 201 GLY A C 1
ATOM 1759 O O . GLY A 1 201 ? 20.882 6.552 -24.611 1.00 48.53 201 GLY A O 1
ATOM 1760 N N . ASN A 1 202 ? 23.083 6.700 -25.114 1.00 50.59 202 ASN A N 1
ATOM 1761 C CA . ASN A 1 202 ? 23.621 6.927 -23.774 1.00 50.59 202 ASN A CA 1
ATOM 1762 C C . ASN A 1 202 ? 22.992 8.156 -23.092 1.00 50.59 202 ASN A C 1
ATOM 1764 O O . ASN A 1 202 ? 22.587 9.119 -23.748 1.00 50.59 202 ASN A O 1
ATOM 1768 N N . SER A 1 203 ? 23.020 8.142 -21.757 1.00 52.88 203 SER A N 1
ATOM 1769 C CA . SER A 1 203 ? 22.407 9.077 -20.795 1.00 52.88 203 SER A CA 1
ATOM 1770 C C . SER A 1 203 ? 22.530 10.594 -21.044 1.00 52.88 203 SER A C 1
ATOM 1772 O O . SER A 1 203 ? 21.853 11.359 -20.365 1.00 52.88 203 SER A O 1
ATOM 1774 N N . MET A 1 204 ? 23.342 11.069 -21.997 1.00 39.84 204 MET A N 1
ATOM 1775 C CA . MET A 1 204 ? 23.514 12.500 -22.296 1.00 39.84 204 MET A CA 1
ATOM 1776 C C . MET A 1 204 ? 22.553 13.070 -23.353 1.00 39.84 204 MET A C 1
ATOM 1778 O O . MET A 1 204 ? 22.226 14.249 -23.261 1.00 39.84 204 MET A O 1
ATOM 1782 N N . GLN A 1 205 ? 22.026 12.282 -24.302 1.00 48.88 205 GLN A N 1
ATOM 1783 C CA . GLN A 1 205 ? 20.996 12.779 -25.249 1.00 48.88 205 GLN A CA 1
ATOM 1784 C C . GLN A 1 205 ? 19.614 12.959 -24.584 1.00 48.88 205 GLN A C 1
ATOM 1786 O O . GLN A 1 205 ? 18.719 13.605 -25.121 1.00 48.88 205 GLN A O 1
ATOM 1791 N N . ILE A 1 206 ? 19.474 12.427 -23.369 1.00 53.09 206 ILE A N 1
ATOM 1792 C CA . ILE A 1 206 ? 18.324 12.534 -22.462 1.00 53.09 206 ILE A CA 1
ATOM 1793 C C . ILE A 1 206 ? 18.156 13.968 -21.914 1.00 53.09 206 ILE A C 1
ATOM 1795 O O . ILE A 1 206 ? 17.041 14.385 -21.608 1.00 53.09 206 ILE A O 1
ATOM 1799 N N . ILE A 1 207 ? 19.243 14.742 -21.818 1.00 47.25 207 ILE A N 1
ATOM 1800 C CA . ILE A 1 207 ? 19.267 16.056 -21.148 1.00 47.25 207 ILE A CA 1
ATOM 1801 C C . ILE A 1 207 ? 18.536 17.144 -21.959 1.00 47.25 207 ILE A C 1
ATOM 1803 O O . ILE A 1 207 ? 18.016 18.092 -21.378 1.00 47.25 207 ILE A O 1
ATOM 1807 N N . GLU A 1 208 ? 18.440 17.002 -23.284 1.00 49.09 208 GLU A N 1
ATOM 1808 C CA . GLU A 1 208 ? 17.796 17.993 -24.165 1.00 49.09 208 GLU A CA 1
ATOM 1809 C C . GLU A 1 208 ? 16.271 17.807 -24.292 1.00 49.09 208 GLU A C 1
ATOM 1811 O O . GLU A 1 208 ? 15.596 18.619 -24.924 1.00 49.09 208 GLU A O 1
ATOM 1816 N N . ASN A 1 209 ? 15.705 16.753 -23.692 1.00 63.16 209 ASN A N 1
ATOM 1817 C CA . ASN A 1 209 ? 14.282 16.441 -23.782 1.00 63.16 209 ASN A CA 1
ATOM 1818 C C . ASN A 1 209 ? 13.539 16.786 -22.478 1.00 63.16 209 ASN A C 1
ATOM 1820 O O . ASN A 1 209 ? 13.557 16.022 -21.513 1.00 63.16 209 ASN A O 1
ATOM 1824 N N . GLU A 1 210 ? 12.820 17.913 -22.474 1.00 59.12 210 GLU A N 1
ATOM 1825 C CA . GLU A 1 210 ? 12.060 18.404 -21.312 1.00 59.12 210 GLU A CA 1
ATOM 1826 C C . GLU A 1 210 ? 10.976 17.428 -20.811 1.00 59.12 210 GLU A C 1
ATOM 1828 O O . GLU A 1 210 ? 10.582 17.492 -19.644 1.00 59.12 210 GLU A O 1
ATOM 1833 N N . THR A 1 211 ? 10.493 16.494 -21.643 1.00 67.69 211 THR A N 1
ATOM 1834 C CA . THR A 1 211 ? 9.471 15.518 -21.221 1.00 67.69 211 THR A CA 1
ATOM 1835 C C . THR A 1 211 ? 10.062 14.314 -20.492 1.00 67.69 211 THR A C 1
ATOM 1837 O O . THR A 1 211 ? 9.340 13.598 -19.795 1.00 67.69 211 THR A O 1
ATOM 1840 N N . LEU A 1 212 ? 11.368 14.081 -20.622 1.00 73.44 212 LEU A N 1
ATOM 1841 C CA . LEU A 1 212 ? 12.014 12.869 -20.136 1.00 73.44 212 LE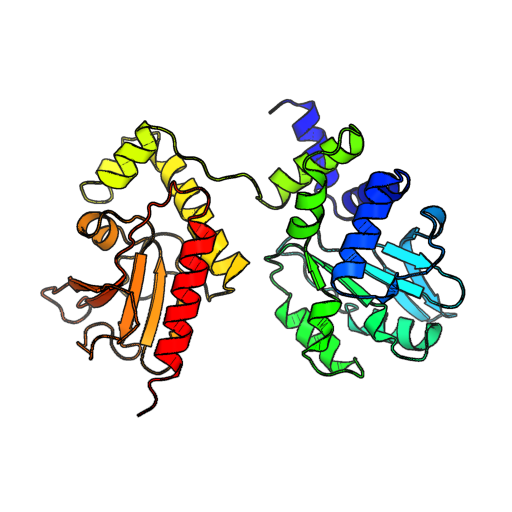U A CA 1
ATOM 1842 C C . LEU A 1 212 ? 12.085 12.768 -18.604 1.00 73.44 212 LEU A C 1
ATOM 1844 O O . LEU A 1 212 ? 11.794 11.690 -18.091 1.00 73.44 212 LEU A O 1
ATOM 1848 N N . PRO A 1 213 ? 12.334 13.848 -17.835 1.00 73.69 213 PRO A N 1
ATOM 1849 C CA . PRO A 1 213 ? 12.220 13.792 -16.377 1.00 73.69 213 PRO A CA 1
ATOM 1850 C C . PRO A 1 213 ? 10.824 13.371 -15.899 1.00 73.69 213 PRO A C 1
ATOM 1852 O O . PRO A 1 213 ? 10.696 12.587 -14.962 1.00 73.69 213 PRO A O 1
ATOM 1855 N N . THR A 1 214 ? 9.768 13.848 -16.569 1.00 80.00 214 THR A N 1
ATOM 1856 C CA . THR A 1 214 ? 8.382 13.482 -16.232 1.00 80.00 214 THR A CA 1
ATOM 1857 C C . THR A 1 214 ? 8.100 12.017 -16.568 1.00 80.00 214 THR A C 1
ATOM 1859 O O . THR A 1 214 ? 7.476 11.314 -15.772 1.00 80.00 214 THR A O 1
ATOM 1862 N N . LEU A 1 215 ? 8.592 11.540 -17.716 1.00 83.38 215 LEU A N 1
ATOM 1863 C CA . LEU A 1 215 ? 8.506 10.135 -18.107 1.00 83.38 215 LEU A CA 1
ATOM 1864 C C . LEU A 1 215 ? 9.220 9.226 -17.096 1.00 83.38 215 LEU A C 1
ATOM 1866 O O . LEU A 1 215 ? 8.617 8.275 -16.602 1.00 83.38 215 LEU A O 1
ATOM 1870 N N . LEU A 1 216 ? 10.471 9.540 -16.748 1.00 81.12 216 LEU A N 1
ATOM 1871 C CA . LEU A 1 216 ? 11.258 8.769 -15.784 1.00 81.12 216 LEU A CA 1
ATOM 1872 C C . LEU A 1 216 ? 10.577 8.729 -14.414 1.00 81.12 216 LEU A C 1
ATOM 1874 O O . LEU A 1 216 ? 10.417 7.649 -13.858 1.00 81.12 216 LEU A O 1
ATOM 1878 N N . ALA A 1 217 ? 10.063 9.862 -13.925 1.00 81.50 217 ALA A N 1
ATOM 1879 C CA . ALA A 1 217 ? 9.327 9.907 -12.663 1.00 81.50 217 ALA A CA 1
ATOM 1880 C C . ALA A 1 217 ? 8.089 8.987 -12.663 1.00 81.50 217 ALA A C 1
ATOM 1882 O O . ALA A 1 217 ? 7.779 8.359 -11.651 1.00 81.50 217 ALA A O 1
ATOM 1883 N N . LYS A 1 218 ? 7.380 8.865 -13.796 1.00 87.25 218 LYS A N 1
ATOM 1884 C CA . LYS A 1 218 ? 6.252 7.927 -13.934 1.00 87.25 218 LYS A CA 1
ATOM 1885 C C . LYS A 1 218 ? 6.708 6.471 -13.900 1.00 87.25 218 LYS A C 1
ATOM 1887 O O . LYS A 1 218 ? 6.082 5.667 -13.213 1.00 87.25 218 LYS A O 1
ATOM 1892 N N . ILE A 1 219 ? 7.787 6.139 -14.610 1.00 87.94 219 ILE A N 1
ATOM 1893 C CA . ILE A 1 219 ? 8.343 4.780 -14.637 1.00 87.94 219 ILE A CA 1
ATOM 1894 C C . ILE A 1 219 ? 8.842 4.383 -13.242 1.00 87.94 219 ILE A C 1
ATOM 1896 O O . ILE A 1 219 ? 8.495 3.311 -12.747 1.00 87.94 219 ILE A O 1
ATOM 1900 N N . GLU A 1 220 ? 9.579 5.266 -12.565 1.00 84.50 220 GLU A N 1
ATOM 1901 C CA . GLU A 1 220 ? 10.034 5.043 -11.190 1.00 84.50 220 GLU A CA 1
ATOM 1902 C C . GLU A 1 220 ? 8.860 4.850 -10.229 1.00 84.50 220 GLU A C 1
ATOM 1904 O O . GLU A 1 220 ? 8.900 3.967 -9.376 1.00 84.50 220 GLU A O 1
ATOM 1909 N N . ARG A 1 221 ? 7.774 5.615 -10.387 1.00 85.88 221 ARG A N 1
ATOM 1910 C CA . ARG A 1 221 ? 6.567 5.444 -9.570 1.00 85.88 221 ARG A CA 1
ATOM 1911 C C . ARG A 1 221 ? 5.921 4.069 -9.779 1.00 85.88 221 ARG A C 1
ATOM 1913 O O . ARG A 1 221 ? 5.545 3.445 -8.788 1.00 85.88 221 ARG A O 1
ATOM 1920 N N . CYS A 1 222 ? 5.838 3.566 -11.018 1.00 88.19 222 CYS A N 1
ATOM 1921 C CA . CYS A 1 222 ? 5.388 2.190 -11.291 1.00 88.19 222 CYS A CA 1
ATOM 1922 C C . CYS A 1 222 ? 6.281 1.174 -10.565 1.00 88.19 222 CYS A C 1
ATOM 1924 O O . CYS A 1 222 ? 5.795 0.269 -9.887 1.00 88.19 222 CYS A O 1
ATOM 1926 N N . LEU A 1 223 ? 7.597 1.345 -10.685 1.00 87.50 223 LEU A N 1
ATOM 1927 C CA . LEU A 1 223 ? 8.592 0.454 -10.104 1.00 87.50 223 LEU A CA 1
ATOM 1928 C C . LEU A 1 223 ? 8.506 0.416 -8.573 1.00 87.50 223 LEU A C 1
ATOM 1930 O O . LEU A 1 223 ? 8.480 -0.668 -7.988 1.00 87.50 223 LEU A O 1
ATOM 1934 N N . ILE A 1 224 ? 8.367 1.580 -7.931 1.00 83.38 224 ILE A N 1
ATOM 1935 C CA . ILE A 1 224 ? 8.173 1.702 -6.482 1.00 83.38 224 ILE A CA 1
ATOM 1936 C C . ILE A 1 224 ? 6.900 0.980 -6.042 1.00 83.38 224 ILE A C 1
ATOM 1938 O O . ILE A 1 224 ? 6.949 0.174 -5.110 1.00 83.38 224 ILE A O 1
ATOM 1942 N N . ARG A 1 225 ? 5.783 1.200 -6.746 1.00 84.25 225 ARG A N 1
ATOM 1943 C CA . ARG A 1 225 ? 4.503 0.552 -6.430 1.00 84.25 225 ARG A CA 1
ATOM 1944 C C . ARG A 1 225 ? 4.566 -0.965 -6.507 1.00 84.25 225 ARG A C 1
ATOM 1946 O O . ARG A 1 225 ? 3.985 -1.658 -5.675 1.00 84.25 225 ARG A O 1
ATOM 1953 N N . ILE A 1 226 ? 5.278 -1.500 -7.491 1.00 87.81 226 ILE A N 1
ATOM 1954 C CA . ILE A 1 226 ? 5.438 -2.945 -7.648 1.00 87.81 226 ILE A CA 1
ATOM 1955 C C . ILE A 1 226 ? 6.372 -3.492 -6.559 1.00 87.81 226 ILE A C 1
ATOM 1957 O O . ILE A 1 226 ? 5.986 -4.381 -5.794 1.00 87.81 226 ILE A O 1
ATOM 1961 N N . GLY A 1 227 ? 7.598 -2.970 -6.483 1.00 82.94 227 GLY A N 1
ATOM 1962 C CA . GLY A 1 227 ? 8.664 -3.529 -5.656 1.00 82.94 227 GLY A CA 1
ATOM 1963 C C . GLY A 1 227 ? 8.490 -3.260 -4.164 1.00 82.94 227 GLY A C 1
ATOM 1964 O O . GLY A 1 227 ? 8.508 -4.197 -3.365 1.00 82.94 227 GLY A O 1
ATOM 1965 N N . SER A 1 228 ? 8.269 -2.000 -3.783 1.00 74.81 228 SER A N 1
ATOM 1966 C CA . SER A 1 228 ? 8.121 -1.592 -2.381 1.00 74.81 228 SER A CA 1
ATOM 1967 C C . SER A 1 228 ? 6.719 -1.898 -1.852 1.00 74.81 228 SER A C 1
ATOM 1969 O O . SER A 1 228 ? 6.574 -2.601 -0.852 1.00 74.81 228 SER A O 1
ATOM 1971 N N . ASP A 1 229 ? 5.668 -1.447 -2.545 1.00 71.62 229 ASP A N 1
ATOM 1972 C CA . ASP A 1 229 ? 4.314 -1.441 -1.967 1.00 71.62 229 ASP A CA 1
ATOM 1973 C C . ASP A 1 229 ? 3.655 -2.821 -1.984 1.00 71.62 229 ASP A C 1
ATOM 1975 O O . ASP A 1 229 ? 2.863 -3.154 -1.099 1.00 71.62 229 ASP A O 1
ATOM 1979 N N . LYS A 1 230 ? 3.919 -3.612 -3.030 1.00 76.44 230 LYS A N 1
ATOM 1980 C CA . LYS A 1 230 ? 3.182 -4.855 -3.304 1.00 76.44 230 LYS A CA 1
ATOM 1981 C C . LYS A 1 230 ? 4.002 -6.106 -3.038 1.00 76.44 230 LYS A C 1
ATOM 1983 O O . LYS A 1 230 ? 3.431 -7.122 -2.633 1.00 76.44 230 LYS A O 1
ATOM 1988 N N . LEU A 1 231 ? 5.311 -6.046 -3.269 1.00 81.38 231 LEU A N 1
ATOM 1989 C CA . LEU A 1 231 ? 6.221 -7.172 -3.072 1.00 81.38 231 LEU A CA 1
ATOM 1990 C C . LEU A 1 231 ? 7.092 -7.044 -1.815 1.00 81.38 231 LEU A C 1
ATOM 1992 O O . LEU A 1 231 ? 7.539 -8.077 -1.314 1.00 81.38 231 LEU A O 1
ATOM 1996 N N . LYS A 1 232 ? 7.275 -5.825 -1.281 1.00 75.75 232 LYS A N 1
ATOM 1997 C CA . LYS A 1 232 ? 8.128 -5.509 -0.121 1.00 75.75 232 LYS A CA 1
ATOM 1998 C C . LYS A 1 232 ? 9.566 -6.014 -0.287 1.00 75.75 232 LYS A C 1
ATOM 2000 O O . LYS A 1 232 ? 10.114 -6.670 0.595 1.00 75.75 232 LYS A O 1
ATOM 2005 N N . TRP A 1 233 ? 10.150 -5.791 -1.460 1.00 79.75 233 TRP A N 1
ATOM 2006 C CA . TRP A 1 233 ? 11.528 -6.192 -1.750 1.00 79.75 233 TRP A CA 1
ATOM 2007 C C . TRP A 1 233 ? 12.547 -5.186 -1.219 1.00 79.75 233 TRP A C 1
ATOM 2009 O O . TRP A 1 233 ? 12.237 -4.012 -1.018 1.00 79.75 233 TRP A O 1
ATOM 2019 N N . GLU A 1 234 ? 13.781 -5.651 -1.022 1.00 77.56 234 GLU A N 1
ATOM 2020 C CA . GLU A 1 234 ? 14.888 -4.791 -0.620 1.00 77.56 234 GLU A CA 1
ATOM 2021 C C . GLU A 1 234 ? 15.225 -3.839 -1.767 1.00 77.56 234 GLU A C 1
ATOM 2023 O O . GLU A 1 234 ? 15.563 -4.272 -2.873 1.00 77.56 234 GLU A O 1
ATOM 2028 N N . GLN A 1 235 ? 15.117 -2.537 -1.500 1.00 77.88 235 GLN A N 1
ATOM 2029 C CA . GLN A 1 235 ? 15.622 -1.526 -2.413 1.00 77.88 235 GLN A CA 1
ATOM 2030 C C . GLN A 1 235 ? 17.147 -1.531 -2.347 1.00 77.88 235 GLN A C 1
ATOM 2032 O O . GLN A 1 235 ? 17.729 -1.342 -1.278 1.00 77.88 235 GLN A O 1
ATOM 2037 N N . ILE A 1 236 ? 17.794 -1.690 -3.494 1.00 72.50 236 ILE A N 1
ATOM 2038 C CA . ILE A 1 236 ? 19.247 -1.610 -3.600 1.00 72.50 236 ILE A CA 1
ATOM 2039 C C . ILE A 1 236 ? 19.661 -0.244 -4.145 1.00 72.50 236 ILE A C 1
ATOM 2041 O O . ILE A 1 236 ? 19.006 0.330 -5.012 1.00 72.50 236 ILE A O 1
ATOM 2045 N N . SER A 1 237 ? 20.755 0.288 -3.595 1.00 55.59 237 SER A N 1
ATOM 2046 C CA . SER A 1 237 ? 21.511 1.377 -4.219 1.00 55.59 237 SER A CA 1
ATOM 2047 C C . SER A 1 237 ? 22.743 0.747 -4.851 1.00 55.59 237 SER A C 1
ATOM 2049 O O . SER A 1 237 ? 23.440 -0.005 -4.166 1.00 55.59 237 SER A O 1
ATOM 2051 N N . SER A 1 238 ? 22.973 1.007 -6.140 1.00 50.88 238 SER A N 1
ATOM 2052 C CA . SER A 1 238 ? 24.048 0.412 -6.943 1.00 50.88 238 SER A CA 1
ATOM 2053 C C . SER A 1 238 ? 25.390 0.535 -6.211 1.00 50.88 238 SER A C 1
ATOM 2055 O O . SER A 1 238 ? 25.990 1.614 -6.165 1.00 50.88 238 SER A O 1
ATOM 2057 N N . LYS A 1 239 ? 25.855 -0.545 -5.571 1.00 40.47 239 LYS A N 1
ATOM 2058 C CA . LYS A 1 239 ? 27.086 -0.520 -4.760 1.00 40.47 239 LYS A CA 1
ATOM 2059 C C . LYS A 1 239 ? 28.256 -1.290 -5.343 1.00 40.47 239 LYS A C 1
ATOM 2061 O O . LYS A 1 239 ? 29.347 -1.158 -4.798 1.00 40.47 239 LYS A O 1
ATOM 2066 N N . LYS A 1 240 ? 28.096 -1.992 -6.464 1.00 35.53 240 LYS A N 1
ATOM 2067 C CA . LYS A 1 240 ? 29.209 -2.499 -7.282 1.00 35.53 240 LYS A CA 1
ATOM 2068 C C . LYS A 1 240 ? 28.732 -2.699 -8.718 1.00 35.53 240 LYS A C 1
ATOM 2070 O O . LYS A 1 240 ? 27.873 -3.537 -8.921 1.00 35.53 240 LYS A O 1
ATOM 2075 N N . GLY A 1 241 ? 29.274 -1.945 -9.674 1.00 40.09 241 GLY A N 1
ATOM 2076 C CA . GLY A 1 241 ? 29.247 -2.289 -11.108 1.00 40.09 241 GLY A CA 1
ATOM 2077 C C . GLY A 1 241 ? 27.888 -2.438 -11.806 1.00 40.09 241 GLY A C 1
ATOM 2078 O O . GLY A 1 241 ? 27.860 -2.867 -12.948 1.00 40.09 241 GLY A O 1
ATOM 2079 N N . GLU A 1 242 ? 26.766 -2.114 -11.168 1.00 46.19 242 GLU A N 1
ATOM 2080 C CA . GLU A 1 242 ? 25.448 -2.326 -11.767 1.00 46.19 242 GLU A CA 1
ATOM 2081 C C . GLU A 1 242 ? 25.102 -1.175 -12.723 1.00 46.19 242 GLU A C 1
ATOM 2083 O O . GLU A 1 242 ? 24.951 -0.031 -12.296 1.00 46.19 242 GLU A O 1
ATOM 2088 N N . TYR A 1 243 ? 24.916 -1.502 -14.005 1.00 52.94 243 TYR A N 1
ATOM 2089 C CA . TYR A 1 243 ? 24.397 -0.666 -15.109 1.00 52.94 243 TYR A CA 1
ATOM 2090 C C . TYR A 1 243 ? 22.930 -0.209 -14.904 1.00 52.94 243 TYR A C 1
ATOM 2092 O O . TYR A 1 243 ? 22.255 0.306 -15.797 1.00 52.94 243 TYR A O 1
ATOM 2100 N N . ILE A 1 244 ? 22.450 -0.353 -13.673 1.00 52.62 244 ILE A N 1
ATOM 2101 C CA . ILE A 1 244 ? 21.107 -0.074 -13.206 1.00 52.62 244 ILE A CA 1
ATOM 2102 C C . ILE A 1 244 ? 21.092 1.344 -12.641 1.00 52.62 244 ILE A C 1
ATOM 2104 O O . ILE A 1 244 ? 21.905 1.708 -11.789 1.00 52.62 244 ILE A O 1
ATOM 2108 N N . SER A 1 245 ? 20.142 2.156 -13.089 1.00 53.41 245 SER A N 1
ATOM 2109 C CA . SER A 1 245 ? 19.997 3.535 -12.623 1.00 53.41 245 SER A CA 1
ATOM 2110 C C . SER A 1 245 ? 18.599 3.766 -12.058 1.00 53.41 245 SER A C 1
ATOM 2112 O O . SER A 1 245 ? 17.615 3.241 -12.569 1.00 53.41 245 SER A O 1
ATOM 2114 N N . GLY A 1 246 ? 18.506 4.559 -10.990 1.00 61.31 246 GLY A N 1
ATOM 2115 C CA . GLY A 1 246 ? 17.241 4.807 -10.294 1.00 61.31 246 GLY A CA 1
ATOM 2116 C C . GLY A 1 246 ? 16.896 3.735 -9.255 1.00 61.31 246 GLY A C 1
ATOM 2117 O O . GLY A 1 246 ? 17.769 3.052 -8.718 1.00 61.31 246 GLY A O 1
ATOM 2118 N N . HIS A 1 247 ? 15.612 3.633 -8.912 1.00 67.44 247 HIS A N 1
ATOM 2119 C CA . HIS A 1 247 ? 15.117 2.653 -7.941 1.00 67.44 247 HIS A CA 1
ATOM 2120 C C . HIS A 1 247 ? 15.256 1.237 -8.499 1.00 67.44 247 HIS A C 1
ATOM 2122 O O . HIS A 1 247 ? 14.921 0.995 -9.650 1.00 67.44 247 HIS A O 1
ATOM 2128 N N . SER A 1 248 ? 15.731 0.282 -7.705 1.00 82.94 248 SER A N 1
ATOM 2129 C CA . SER A 1 248 ? 15.732 -1.133 -8.083 1.00 82.94 248 SER A CA 1
ATOM 2130 C C . SER A 1 248 ? 15.549 -2.018 -6.874 1.00 82.94 248 SER A C 1
ATOM 2132 O O . SER A 1 248 ? 15.913 -1.656 -5.754 1.00 82.94 248 SER A O 1
ATOM 2134 N N . TYR A 1 249 ? 14.943 -3.168 -7.122 1.00 86.06 249 TYR A N 1
ATOM 2135 C CA . TYR A 1 249 ? 14.521 -4.106 -6.104 1.00 86.06 249 TYR A CA 1
ATOM 2136 C C . TYR A 1 249 ? 15.188 -5.443 -6.340 1.00 86.06 249 TYR A C 1
ATOM 2138 O O . TYR A 1 249 ? 15.180 -5.964 -7.453 1.00 86.06 249 TYR A O 1
ATOM 2146 N N . HIS A 1 250 ? 15.719 -6.016 -5.270 1.00 87.44 250 HIS A N 1
ATOM 2147 C CA . HIS A 1 250 ? 16.420 -7.286 -5.308 1.00 87.44 250 HIS A CA 1
ATOM 2148 C C . HIS A 1 250 ? 15.808 -8.272 -4.316 1.00 87.44 250 HIS A C 1
ATOM 2150 O O . HIS A 1 250 ? 15.387 -7.918 -3.210 1.00 87.44 250 HIS A O 1
ATOM 2156 N N . LYS A 1 251 ? 15.807 -9.546 -4.710 1.00 89.81 251 LYS A N 1
ATOM 2157 C CA . LYS A 1 251 ? 15.518 -10.662 -3.824 1.00 89.81 251 LYS A CA 1
ATOM 2158 C C . LYS A 1 251 ? 16.407 -11.852 -4.135 1.00 89.81 251 LYS A C 1
ATOM 2160 O O . LYS A 1 251 ? 16.371 -12.419 -5.226 1.00 89.81 251 LYS A O 1
ATOM 2165 N N . LYS A 1 252 ? 17.130 -12.305 -3.115 1.00 90.69 252 LYS A N 1
ATOM 2166 C CA . LYS A 1 252 ? 17.861 -13.568 -3.165 1.00 90.69 252 LYS A CA 1
ATOM 2167 C C . LYS A 1 252 ? 16.902 -14.744 -3.007 1.00 90.69 252 LYS A C 1
ATOM 2169 O O . LYS A 1 252 ? 16.150 -14.815 -2.033 1.00 90.69 252 LYS A O 1
ATOM 2174 N N . ILE A 1 253 ? 16.984 -15.708 -3.920 1.00 90.19 253 ILE A N 1
ATOM 2175 C CA . ILE A 1 253 ? 16.248 -16.974 -3.848 1.00 90.19 253 ILE A CA 1
ATOM 2176 C C . ILE A 1 253 ? 17.214 -18.109 -4.181 1.00 90.19 253 ILE A C 1
ATOM 2178 O O . ILE A 1 253 ? 17.628 -18.254 -5.325 1.00 90.19 253 ILE A O 1
ATOM 2182 N N . ASN A 1 254 ? 17.568 -18.934 -3.193 1.00 88.81 254 ASN A N 1
ATOM 2183 C CA . ASN A 1 254 ? 18.589 -19.978 -3.341 1.00 88.81 254 ASN A CA 1
ATOM 2184 C C . ASN A 1 254 ? 19.916 -19.397 -3.884 1.00 88.81 254 ASN A C 1
ATOM 2186 O O . ASN A 1 254 ? 20.503 -18.513 -3.253 1.00 88.81 254 ASN A O 1
ATOM 2190 N N . SER A 1 255 ? 20.393 -19.895 -5.028 1.00 89.44 255 SER A N 1
ATOM 2191 C CA . SER A 1 255 ? 21.580 -19.411 -5.745 1.00 89.44 255 SER A CA 1
ATOM 2192 C C . SER A 1 255 ? 21.279 -18.295 -6.751 1.00 89.44 255 SER A C 1
ATOM 2194 O O . SER A 1 255 ? 22.186 -17.869 -7.458 1.00 89.44 255 SER A O 1
ATOM 2196 N N . TYR A 1 256 ? 20.035 -17.826 -6.829 1.00 91.69 256 TYR A N 1
ATOM 2197 C CA . TYR A 1 256 ? 19.604 -16.810 -7.782 1.00 91.69 256 TYR A CA 1
ATOM 2198 C C . TYR A 1 256 ? 19.487 -15.437 -7.124 1.00 91.69 256 TYR A C 1
ATOM 2200 O O . TYR A 1 256 ? 19.002 -15.304 -5.994 1.00 91.69 256 TYR A O 1
ATOM 2208 N N . SER A 1 257 ? 19.898 -14.421 -7.871 1.00 90.88 257 SER A N 1
ATOM 2209 C CA . SER A 1 257 ? 19.538 -13.027 -7.660 1.00 90.88 257 SER A CA 1
ATOM 2210 C C . SER A 1 257 ? 18.394 -12.703 -8.615 1.00 90.88 257 SER A C 1
ATOM 2212 O O . SER A 1 257 ? 18.544 -12.852 -9.826 1.00 90.88 257 SER A O 1
ATOM 2214 N N . LEU A 1 258 ? 17.231 -12.337 -8.077 1.00 93.19 258 LEU A N 1
ATOM 2215 C CA . LEU A 1 258 ? 16.088 -11.877 -8.859 1.00 93.19 258 LEU A CA 1
ATOM 2216 C C . LEU A 1 258 ? 15.975 -10.363 -8.684 1.00 93.19 258 LEU A C 1
ATOM 2218 O O . LEU A 1 258 ? 15.834 -9.881 -7.557 1.00 93.19 258 LEU A O 1
ATOM 2222 N N . VAL A 1 259 ? 16.038 -9.630 -9.791 1.00 91.12 259 VAL A N 1
ATOM 2223 C CA . VAL A 1 259 ? 16.048 -8.167 -9.809 1.00 91.12 259 VAL A CA 1
ATOM 2224 C C . VAL A 1 259 ? 14.858 -7.650 -10.607 1.00 91.12 259 VAL A C 1
ATOM 2226 O O . VAL A 1 259 ? 14.511 -8.191 -11.654 1.00 91.12 259 VAL A O 1
ATOM 2229 N N . LEU A 1 260 ? 14.228 -6.600 -10.088 1.00 91.50 260 LEU A N 1
ATOM 2230 C CA . LEU A 1 260 ? 13.222 -5.788 -10.759 1.00 91.50 260 LEU A CA 1
ATOM 2231 C C . LEU A 1 260 ? 13.735 -4.345 -10.762 1.00 91.50 260 LEU A C 1
ATOM 2233 O O . LEU A 1 260 ? 13.893 -3.754 -9.691 1.00 91.50 260 LEU A O 1
ATOM 2237 N N . GLY A 1 261 ? 13.989 -3.772 -11.935 1.00 88.88 261 GLY A N 1
ATOM 2238 C CA . GLY A 1 261 ? 14.702 -2.499 -12.005 1.00 88.88 261 GLY A CA 1
ATOM 2239 C C . GLY A 1 261 ? 14.598 -1.764 -13.332 1.00 88.88 261 GLY A C 1
ATOM 2240 O O . GLY A 1 261 ? 14.042 -2.274 -14.305 1.00 88.88 261 GLY A O 1
ATOM 2241 N N . LEU A 1 262 ? 15.161 -0.557 -13.347 1.00 82.62 262 LEU A N 1
ATOM 2242 C CA . LEU A 1 262 ? 15.388 0.230 -14.552 1.00 82.62 262 LEU A CA 1
ATOM 2243 C C . LEU A 1 262 ? 16.869 0.132 -14.937 1.00 82.62 262 LEU A C 1
ATOM 2245 O O . LEU A 1 262 ? 17.753 0.616 -14.232 1.00 82.62 262 LEU A O 1
ATOM 2249 N N . ASP A 1 263 ? 17.120 -0.504 -16.072 1.00 81.00 263 ASP A N 1
ATOM 2250 C CA . ASP A 1 263 ? 18.444 -0.688 -16.660 1.00 81.00 263 ASP A CA 1
ATOM 2251 C C . ASP A 1 263 ? 18.363 -0.178 -18.100 1.00 81.00 263 ASP A C 1
ATOM 2253 O O . ASP A 1 263 ? 17.507 -0.623 -18.871 1.00 81.00 263 ASP A O 1
ATOM 2257 N N . TYR A 1 264 ? 19.168 0.834 -18.429 1.00 77.19 264 TYR A N 1
ATOM 2258 C CA . TYR A 1 264 ? 19.066 1.509 -19.723 1.00 77.19 264 TYR A CA 1
ATOM 2259 C C . TYR A 1 264 ? 19.599 0.657 -20.871 1.00 77.19 264 TYR A C 1
ATOM 2261 O O . TYR A 1 264 ? 19.092 0.790 -21.986 1.00 77.19 264 TYR A O 1
ATOM 2269 N N . ASP A 1 265 ? 20.571 -0.215 -20.612 1.00 78.19 265 ASP A N 1
ATOM 2270 C CA . ASP A 1 265 ? 21.129 -1.098 -21.630 1.00 78.19 265 ASP A CA 1
ATOM 2271 C C . ASP A 1 265 ? 20.115 -2.201 -21.951 1.00 78.19 265 ASP A C 1
ATOM 2273 O O . ASP A 1 265 ? 19.742 -2.372 -23.115 1.00 78.19 265 ASP A O 1
ATOM 2277 N N . MET A 1 266 ? 19.534 -2.828 -20.921 1.00 84.06 266 MET A N 1
ATOM 2278 C CA . MET A 1 266 ? 18.428 -3.778 -21.092 1.00 84.06 266 MET A CA 1
ATOM 2279 C C . MET A 1 266 ? 17.194 -3.120 -21.723 1.00 84.06 266 MET A C 1
ATOM 2281 O O . MET A 1 266 ? 16.568 -3.698 -22.607 1.00 84.06 266 MET A O 1
ATOM 2285 N N . TRP A 1 267 ? 16.827 -1.899 -21.324 1.00 83.75 267 TRP A N 1
ATOM 2286 C CA . TRP A 1 267 ? 15.709 -1.189 -21.953 1.00 83.75 267 TRP A CA 1
ATOM 2287 C C . TRP A 1 267 ? 16.003 -0.890 -23.427 1.00 83.75 267 TRP A C 1
ATOM 2289 O O . TRP A 1 267 ? 15.156 -1.121 -24.293 1.00 83.75 267 TRP A O 1
ATOM 2299 N N . SER A 1 268 ? 17.206 -0.424 -23.750 1.00 78.75 268 SER A N 1
ATOM 2300 C CA . SER A 1 268 ? 17.607 -0.175 -25.135 1.00 78.75 268 SER A CA 1
ATOM 2301 C C . SER A 1 268 ? 17.549 -1.449 -25.983 1.00 78.75 268 SER A C 1
ATOM 2303 O O . SER A 1 268 ? 17.078 -1.391 -27.123 1.00 78.75 268 SER A O 1
ATOM 2305 N N . GLU A 1 269 ? 17.971 -2.589 -25.437 1.00 83.25 269 GLU A N 1
ATOM 2306 C CA . GLU A 1 269 ? 17.992 -3.875 -26.135 1.00 83.25 269 GLU A CA 1
ATOM 2307 C C . GLU A 1 269 ? 16.592 -4.488 -26.274 1.00 83.25 269 GLU A C 1
ATOM 2309 O O . GLU A 1 269 ? 16.131 -4.741 -27.388 1.00 83.25 269 GLU A O 1
ATOM 2314 N N . PHE A 1 270 ? 15.877 -4.636 -25.160 1.00 85.44 270 PHE A N 1
ATOM 2315 C CA . PHE A 1 270 ? 14.614 -5.378 -25.079 1.00 85.44 270 PHE A CA 1
ATOM 2316 C C . PHE A 1 270 ? 13.367 -4.504 -25.254 1.00 85.44 270 PHE A C 1
ATOM 2318 O O . PHE A 1 270 ? 12.245 -5.003 -25.276 1.00 85.44 270 PHE A O 1
ATOM 2325 N N . LYS A 1 271 ? 13.536 -3.182 -25.377 1.00 81.25 271 LYS A N 1
ATOM 2326 C CA . LYS A 1 271 ? 12.447 -2.193 -25.517 1.00 81.25 271 LYS A CA 1
ATOM 2327 C C . LYS A 1 271 ? 11.437 -2.213 -24.365 1.00 81.25 271 LYS A C 1
ATOM 2329 O O . LYS A 1 271 ? 10.280 -1.838 -24.543 1.00 81.25 271 LYS A O 1
ATOM 2334 N N . GLN A 1 272 ? 11.901 -2.573 -23.168 1.00 86.69 272 GLN A N 1
ATOM 2335 C CA . GLN A 1 272 ? 11.120 -2.608 -21.930 1.00 86.69 272 GLN A CA 1
ATOM 2336 C C . GLN A 1 272 ? 11.777 -1.739 -20.839 1.00 86.69 272 GLN A C 1
ATOM 2338 O O . GLN A 1 272 ? 12.921 -1.985 -20.467 1.00 86.69 272 GLN A O 1
ATOM 2343 N N . PRO A 1 273 ? 11.081 -0.720 -20.299 1.00 85.88 273 PRO A N 1
ATOM 2344 C CA . PRO A 1 273 ? 11.661 0.211 -19.323 1.00 85.88 273 PRO A CA 1
ATOM 2345 C C . PRO A 1 273 ? 11.877 -0.391 -17.932 1.00 85.88 273 PRO A C 1
ATOM 2347 O O . PRO A 1 273 ? 12.805 -0.007 -17.226 1.00 85.88 273 PRO A O 1
ATOM 2350 N N . ILE A 1 274 ? 11.001 -1.311 -17.524 1.00 89.62 274 ILE A N 1
ATOM 2351 C CA . ILE A 1 274 ? 11.104 -2.043 -16.263 1.00 89.62 274 ILE A CA 1
ATOM 2352 C C . ILE A 1 274 ? 11.466 -3.478 -16.613 1.00 89.62 274 ILE A C 1
ATOM 2354 O O . ILE A 1 274 ? 10.693 -4.175 -17.267 1.00 89.62 274 ILE A O 1
ATOM 2358 N N . ASN A 1 275 ? 12.639 -3.902 -16.159 1.00 89.94 275 ASN A N 1
ATOM 2359 C CA . ASN A 1 275 ? 13.222 -5.197 -16.459 1.00 89.94 275 ASN A CA 1
ATOM 2360 C C . ASN A 1 275 ? 13.085 -6.133 -15.260 1.00 89.94 275 ASN A C 1
ATOM 2362 O O . ASN A 1 275 ? 13.247 -5.714 -14.112 1.00 89.94 275 ASN A O 1
ATOM 2366 N N . ILE A 1 276 ? 12.822 -7.411 -15.540 1.00 93.62 276 ILE A N 1
ATOM 2367 C CA . ILE A 1 276 ? 12.942 -8.499 -14.568 1.00 93.62 276 ILE A CA 1
ATOM 2368 C C . ILE A 1 276 ? 14.104 -9.369 -15.027 1.00 93.62 276 ILE A C 1
ATOM 2370 O O . ILE A 1 276 ? 14.035 -9.958 -16.106 1.00 93.62 276 ILE A O 1
ATOM 2374 N N . SER A 1 277 ? 15.153 -9.461 -14.218 1.00 92.88 277 SER A N 1
ATOM 2375 C CA . SER A 1 277 ? 16.341 -10.244 -14.548 1.00 92.88 277 SER A CA 1
ATOM 2376 C C . SER A 1 277 ? 16.668 -11.256 -13.457 1.00 92.88 277 SER A C 1
ATOM 2378 O O . SER A 1 277 ? 16.411 -11.049 -12.268 1.00 92.88 277 SER A O 1
ATOM 2380 N N . ILE A 1 278 ? 17.197 -12.399 -13.886 1.00 94.25 278 ILE A N 1
ATOM 2381 C CA . ILE A 1 278 ? 17.674 -13.470 -13.016 1.00 94.25 278 ILE A CA 1
ATOM 2382 C C . ILE A 1 278 ? 19.154 -13.661 -13.311 1.00 94.25 278 ILE A C 1
ATOM 2384 O O . ILE A 1 278 ? 19.511 -13.975 -14.447 1.00 94.25 278 ILE A O 1
ATOM 2388 N N . SER A 1 279 ? 19.996 -13.521 -12.293 1.00 92.12 279 SER A N 1
ATOM 2389 C CA . SER A 1 279 ? 21.434 -13.789 -12.367 1.00 92.12 279 SER A CA 1
ATOM 2390 C C . SER A 1 279 ? 21.876 -14.749 -11.260 1.00 92.12 279 SER A C 1
ATOM 2392 O O . SER A 1 279 ? 21.113 -15.081 -10.343 1.00 92.12 279 SER A O 1
ATOM 2394 N N . ASN A 1 280 ? 23.108 -15.245 -11.348 1.00 89.94 280 ASN A N 1
ATOM 2395 C CA . ASN A 1 280 ? 23.707 -16.032 -10.278 1.00 89.94 280 ASN A CA 1
ATOM 2396 C C . ASN A 1 280 ? 24.089 -15.096 -9.117 1.00 89.94 280 ASN A C 1
ATOM 2398 O O . ASN A 1 280 ? 24.788 -14.103 -9.287 1.00 89.94 280 ASN A O 1
ATOM 2402 N N . TYR A 1 281 ? 23.597 -15.408 -7.916 1.00 86.81 281 TYR A N 1
ATOM 2403 C CA . TYR A 1 281 ? 23.796 -14.578 -6.726 1.00 86.81 281 TYR A CA 1
ATOM 2404 C C . TYR A 1 281 ? 25.256 -14.536 -6.258 1.00 86.81 281 TYR A C 1
ATOM 2406 O O . TYR A 1 281 ? 25.671 -13.567 -5.626 1.00 86.81 281 TYR A O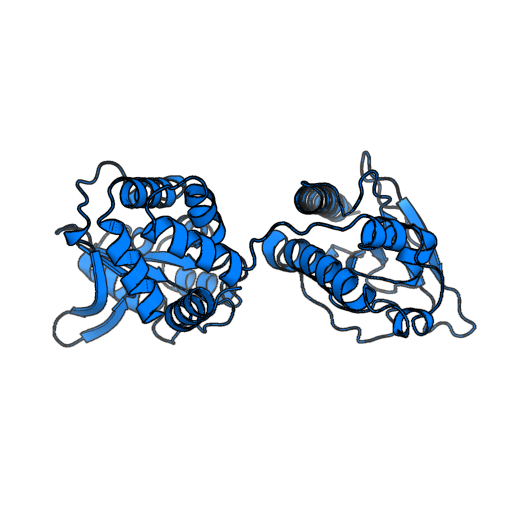 1
ATOM 2414 N N . LYS A 1 282 ? 26.018 -15.615 -6.481 1.00 86.31 282 LYS A N 1
ATOM 2415 C CA . LYS A 1 282 ? 27.421 -15.684 -6.050 1.00 86.31 282 LYS A CA 1
ATOM 2416 C C . LYS A 1 282 ? 28.331 -14.898 -6.983 1.00 86.31 282 LYS A C 1
ATOM 2418 O O . LYS A 1 282 ? 29.248 -14.245 -6.495 1.00 86.31 282 LYS A O 1
ATOM 2423 N N . ASP A 1 283 ? 28.070 -14.996 -8.280 1.00 86.38 283 ASP A N 1
ATOM 2424 C CA . ASP A 1 283 ? 28.842 -14.343 -9.327 1.00 86.38 283 ASP A CA 1
ATOM 2425 C C . ASP A 1 283 ? 27.930 -14.043 -10.519 1.00 86.38 283 ASP A C 1
ATOM 2427 O O . ASP A 1 283 ? 27.471 -14.955 -11.205 1.00 86.38 283 ASP A O 1
ATOM 2431 N N . SER A 1 284 ? 27.653 -12.762 -10.753 1.00 85.44 284 SER A N 1
ATOM 2432 C CA . SER A 1 284 ? 26.768 -12.314 -11.827 1.00 85.44 284 SER A CA 1
ATOM 2433 C C . SER A 1 284 ? 27.363 -12.481 -13.224 1.00 85.44 284 SER A C 1
ATOM 2435 O O . SER A 1 284 ? 26.627 -12.304 -14.186 1.00 85.44 284 SER A O 1
ATOM 2437 N N . SER A 1 285 ? 28.652 -12.805 -13.359 1.00 84.62 285 SER A N 1
ATOM 2438 C CA . SER A 1 285 ? 29.291 -13.082 -14.654 1.00 84.62 285 SER A CA 1
ATOM 2439 C C . SER A 1 285 ? 29.107 -14.537 -15.112 1.00 84.62 285 SER A C 1
ATOM 2441 O O . SER A 1 285 ? 29.239 -14.858 -16.296 1.00 84.62 285 SER A O 1
ATOM 2443 N N . GLU A 1 286 ? 28.782 -15.444 -14.185 1.00 88.75 286 GLU A N 1
ATOM 2444 C CA . GLU A 1 286 ? 28.700 -16.871 -14.477 1.00 88.75 286 GLU A CA 1
ATOM 2445 C C . GLU A 1 286 ? 27.415 -17.245 -15.218 1.00 88.75 286 GLU A C 1
ATOM 2447 O O . GLU A 1 286 ? 26.295 -16.926 -14.808 1.00 88.75 286 GLU A O 1
ATOM 2452 N N . HIS A 1 287 ? 27.580 -18.049 -16.268 1.00 90.75 287 HIS A N 1
ATOM 2453 C CA . HIS A 1 287 ? 26.459 -18.699 -16.933 1.00 90.75 287 HIS A CA 1
ATOM 2454 C C . HIS A 1 287 ? 25.876 -19.791 -16.039 1.00 90.75 287 HIS A C 1
ATOM 2456 O O . HIS A 1 287 ? 26.595 -20.541 -15.379 1.00 90.75 287 HIS A O 1
ATOM 2462 N N . PHE A 1 288 ? 24.556 -19.931 -16.071 1.00 91.12 288 PHE A N 1
ATOM 2463 C CA . PHE A 1 288 ? 23.848 -20.955 -15.315 1.00 91.12 288 PHE A CA 1
ATOM 2464 C C . PHE A 1 288 ? 22.676 -21.523 -16.116 1.00 91.12 288 PHE A C 1
ATOM 2466 O O . PHE A 1 288 ? 22.239 -20.956 -17.123 1.00 91.12 288 PHE A O 1
ATOM 2473 N N . GLU A 1 289 ? 22.167 -22.673 -15.673 1.00 89.88 289 GLU A N 1
ATOM 2474 C CA . GLU A 1 289 ? 21.037 -23.331 -16.326 1.00 89.88 289 GLU A CA 1
ATOM 2475 C C . GLU A 1 289 ? 19.801 -22.423 -16.308 1.00 89.88 289 GLU A C 1
ATOM 2477 O O . GLU A 1 289 ? 19.360 -21.969 -15.245 1.00 89.88 289 GLU A O 1
ATOM 2482 N N . LYS A 1 290 ? 19.218 -22.203 -17.491 1.00 88.69 290 LYS A N 1
ATOM 2483 C CA . LYS A 1 290 ? 17.995 -21.422 -17.663 1.00 88.69 290 LYS A CA 1
ATOM 2484 C C . LYS A 1 290 ? 16.906 -21.880 -16.679 1.00 88.69 290 LYS A C 1
ATOM 2486 O O . LYS A 1 290 ? 16.590 -23.073 -16.612 1.00 88.69 290 LYS A O 1
ATOM 2491 N N . PRO A 1 291 ? 16.294 -20.961 -15.913 1.00 86.06 291 PRO A N 1
ATOM 2492 C CA . PRO A 1 291 ? 15.134 -21.287 -15.097 1.00 86.06 291 PRO A CA 1
ATOM 2493 C C . PRO A 1 291 ? 13.994 -21.829 -15.968 1.00 86.06 291 PRO A C 1
ATOM 2495 O O . PRO A 1 291 ? 13.563 -21.177 -16.916 1.00 86.06 291 PRO A O 1
ATOM 2498 N N . ASN A 1 292 ? 13.497 -23.025 -15.646 1.00 83.94 292 ASN A N 1
ATOM 2499 C CA . ASN A 1 292 ? 12.326 -23.586 -16.313 1.00 83.94 292 ASN A CA 1
ATOM 2500 C C . ASN A 1 292 ? 11.065 -23.098 -15.595 1.00 83.94 292 ASN A C 1
ATOM 2502 O O . ASN A 1 292 ? 10.738 -23.580 -14.509 1.00 83.94 292 ASN A O 1
ATOM 2506 N N . ILE A 1 293 ? 10.407 -22.101 -16.179 1.00 88.94 293 ILE A N 1
ATOM 2507 C CA . ILE A 1 293 ? 9.206 -21.471 -15.636 1.00 88.94 293 ILE A CA 1
ATOM 2508 C C . ILE A 1 293 ? 8.170 -21.479 -16.755 1.00 88.94 293 ILE A C 1
ATOM 2510 O O . ILE A 1 293 ? 8.389 -20.864 -17.796 1.00 88.94 293 ILE A O 1
ATOM 2514 N N . ASN A 1 294 ? 7.073 -22.213 -16.551 1.00 84.31 294 ASN A N 1
ATOM 2515 C CA . ASN A 1 294 ? 6.025 -22.356 -17.561 1.00 84.31 294 ASN A CA 1
ATOM 2516 C C . ASN A 1 294 ? 5.527 -20.984 -18.023 1.00 84.31 294 ASN A C 1
ATOM 2518 O O . ASN A 1 294 ? 5.269 -20.109 -17.193 1.00 84.31 294 ASN A O 1
ATOM 2522 N N . ASP A 1 295 ? 5.374 -20.841 -19.340 1.00 83.31 295 ASP A N 1
ATOM 2523 C CA . ASP A 1 295 ? 4.824 -19.653 -19.999 1.00 83.31 295 ASP A CA 1
ATOM 2524 C C . ASP A 1 295 ? 5.611 -18.356 -19.733 1.00 83.31 295 ASP A C 1
ATOM 2526 O O . ASP A 1 295 ? 5.072 -17.259 -19.864 1.00 83.31 295 ASP A O 1
ATOM 2530 N N . VAL A 1 296 ? 6.891 -18.470 -19.356 1.00 91.56 296 VAL A N 1
ATOM 2531 C CA . VAL A 1 296 ? 7.812 -17.335 -19.239 1.00 91.56 296 VAL A CA 1
ATOM 2532 C C . VAL A 1 296 ? 8.934 -17.500 -20.249 1.00 91.56 296 VAL A C 1
ATOM 2534 O O . VAL A 1 296 ? 9.742 -18.432 -20.177 1.00 91.56 296 VAL A O 1
ATOM 2537 N N . ASN A 1 297 ? 8.996 -16.565 -21.191 1.00 92.44 297 ASN A N 1
ATOM 2538 C CA . ASN A 1 297 ? 10.092 -16.493 -22.138 1.00 92.44 297 ASN A CA 1
ATOM 2539 C C . ASN A 1 297 ? 11.230 -15.654 -21.563 1.00 92.44 297 ASN A C 1
ATOM 2541 O O . ASN A 1 297 ? 11.015 -14.683 -20.837 1.00 92.44 297 ASN A O 1
ATOM 2545 N N . PHE A 1 298 ? 12.449 -16.060 -21.901 1.00 94.00 298 PHE A N 1
ATOM 2546 C CA . PHE A 1 298 ? 13.661 -15.398 -21.450 1.00 94.00 298 PHE A CA 1
ATOM 2547 C C . PHE A 1 298 ? 14.563 -15.128 -22.637 1.00 94.00 298 PHE A C 1
ATOM 2549 O O . PHE A 1 298 ? 14.765 -16.030 -23.459 1.00 94.00 298 PHE A O 1
ATOM 2556 N N . GLU A 1 299 ? 15.157 -13.948 -22.633 1.00 94.50 299 GLU A N 1
ATOM 2557 C CA . GLU A 1 299 ? 16.299 -13.579 -23.457 1.00 94.50 299 GLU A CA 1
ATOM 2558 C C . GLU A 1 299 ? 17.564 -13.534 -22.604 1.00 94.50 299 GLU A C 1
ATOM 2560 O O . GLU A 1 299 ? 17.510 -13.434 -21.376 1.00 94.50 299 GLU A O 1
ATOM 2565 N N . ILE A 1 300 ? 18.709 -13.692 -23.260 1.00 94.19 300 ILE A N 1
ATOM 2566 C CA . ILE A 1 300 ? 20.013 -13.597 -22.610 1.00 94.19 300 ILE A CA 1
ATOM 2567 C C . ILE A 1 300 ? 20.472 -12.153 -22.740 1.00 94.19 300 ILE A C 1
ATOM 2569 O O . ILE A 1 300 ? 20.486 -11.624 -23.845 1.00 94.19 300 ILE A O 1
ATOM 2573 N N . PHE A 1 301 ? 20.880 -11.563 -21.623 1.00 90.50 301 PHE A N 1
ATOM 2574 C CA . PHE A 1 301 ? 21.604 -10.303 -21.600 1.00 90.50 301 PHE A CA 1
ATOM 2575 C C . PHE A 1 301 ? 23.025 -10.575 -21.119 1.00 90.50 301 PHE A C 1
ATOM 2577 O O . PHE A 1 301 ? 23.211 -11.148 -20.040 1.00 90.50 301 PHE A O 1
ATOM 2584 N N . GLU A 1 302 ? 24.012 -10.206 -21.934 1.00 88.44 302 GLU A N 1
ATOM 2585 C CA . GLU A 1 302 ? 25.422 -10.442 -21.642 1.00 88.44 302 GLU A CA 1
ATOM 2586 C C . GLU A 1 302 ? 26.264 -9.198 -21.944 1.00 88.44 302 GLU A C 1
ATOM 2588 O O . GLU A 1 302 ? 26.291 -8.710 -23.073 1.00 88.44 302 GLU A O 1
ATOM 2593 N N . ILE A 1 303 ? 27.004 -8.732 -20.939 1.00 82.25 303 ILE A N 1
ATOM 2594 C CA . ILE A 1 303 ? 28.042 -7.712 -21.086 1.00 82.25 303 ILE A CA 1
ATOM 2595 C C . ILE A 1 303 ? 29.389 -8.400 -20.899 1.00 82.25 303 ILE A C 1
ATOM 2597 O O . ILE A 1 303 ? 29.606 -9.091 -19.904 1.00 82.25 303 ILE A O 1
ATOM 2601 N N . LYS A 1 304 ? 30.290 -8.197 -21.863 1.00 77.12 304 LYS A N 1
ATOM 2602 C CA . LYS A 1 304 ? 31.690 -8.618 -21.786 1.00 77.12 304 LYS A CA 1
ATOM 2603 C C . LYS A 1 304 ? 32.587 -7.406 -21.957 1.00 77.12 304 LYS A C 1
ATOM 2605 O O . LYS A 1 304 ? 32.650 -6.839 -23.049 1.00 77.12 304 LYS A O 1
ATOM 2610 N N . GLU A 1 305 ? 33.288 -7.021 -20.899 1.00 68.88 305 GLU A N 1
ATOM 2611 C CA . GLU A 1 305 ? 34.268 -5.939 -20.956 1.00 68.88 305 GLU A CA 1
ATOM 2612 C C . GLU A 1 305 ? 35.704 -6.481 -20.937 1.00 68.88 305 GLU A C 1
ATOM 2614 O O . GLU A 1 305 ? 35.980 -7.612 -20.549 1.00 68.88 305 GLU A O 1
ATOM 2619 N N . ASN A 1 306 ? 36.675 -5.650 -21.329 1.00 53.84 306 ASN A N 1
ATOM 2620 C CA . ASN A 1 306 ? 38.096 -6.030 -21.306 1.00 53.84 306 ASN A CA 1
ATOM 2621 C C . ASN A 1 306 ? 38.646 -6.272 -19.881 1.00 53.84 306 ASN A C 1
ATOM 2623 O O . ASN A 1 306 ? 39.799 -6.678 -19.730 1.00 53.84 306 ASN A O 1
ATOM 2627 N N . SER A 1 307 ? 37.850 -6.015 -18.838 1.00 55.72 307 SER A N 1
ATOM 2628 C CA . SER A 1 307 ? 38.151 -6.356 -17.449 1.00 55.72 307 SER A CA 1
ATOM 2629 C C . SER A 1 307 ? 37.031 -7.210 -16.857 1.00 55.72 307 SER A C 1
ATOM 2631 O O . SER A 1 307 ? 35.888 -6.765 -16.818 1.00 55.72 307 SER A O 1
ATOM 2633 N N . THR A 1 308 ? 37.384 -8.365 -16.286 1.00 54.28 308 THR A N 1
ATOM 2634 C CA . THR A 1 308 ? 36.467 -9.360 -15.682 1.00 54.28 308 THR A CA 1
ATOM 2635 C C . THR A 1 308 ? 35.586 -8.829 -14.543 1.00 54.28 308 THR A C 1
ATOM 2637 O O . THR A 1 308 ? 34.734 -9.544 -14.035 1.00 54.28 308 THR A O 1
ATOM 2640 N N . TRP A 1 309 ? 35.820 -7.601 -14.074 1.00 50.16 309 TRP A N 1
ATOM 2641 C CA . TRP A 1 309 ? 35.070 -6.981 -12.977 1.00 50.16 309 TRP A CA 1
ATOM 2642 C C . TRP A 1 309 ? 33.707 -6.424 -13.404 1.00 50.16 309 TRP A C 1
ATOM 2644 O O . TRP A 1 309 ? 32.904 -6.101 -12.532 1.00 50.16 309 TRP A O 1
ATOM 2654 N N . ASN A 1 310 ? 33.469 -6.322 -14.714 1.00 64.38 310 ASN A N 1
ATOM 2655 C CA . ASN A 1 310 ? 32.275 -5.722 -15.307 1.00 64.38 310 ASN A CA 1
ATOM 2656 C C . ASN A 1 310 ? 31.482 -6.716 -16.175 1.00 64.38 310 ASN A C 1
ATOM 2658 O O . ASN A 1 310 ? 30.499 -6.334 -16.805 1.00 64.38 310 ASN A O 1
ATOM 2662 N N . ASP A 1 311 ? 31.897 -7.986 -16.209 1.00 79.44 311 ASP A N 1
ATOM 2663 C CA . ASP A 1 311 ? 31.166 -9.016 -16.938 1.00 79.44 311 ASP A CA 1
ATOM 2664 C C . ASP A 1 311 ? 29.840 -9.309 -16.230 1.00 79.44 311 ASP A C 1
ATOM 2666 O O . ASP A 1 311 ? 29.772 -9.462 -15.005 1.00 79.44 311 ASP A O 1
ATOM 2670 N N . PHE A 1 312 ? 28.772 -9.401 -17.013 1.00 85.31 312 PHE A N 1
ATOM 2671 C CA . PHE A 1 312 ? 27.431 -9.615 -16.494 1.00 85.31 312 PHE A CA 1
ATOM 2672 C C . PHE A 1 312 ? 26.660 -10.569 -17.393 1.00 85.31 312 PHE A C 1
ATOM 2674 O O . PHE A 1 312 ? 26.648 -10.408 -18.610 1.00 85.31 312 PHE A O 1
ATOM 2681 N N . PHE A 1 313 ? 25.987 -11.537 -16.781 1.00 90.12 313 PHE A N 1
ATOM 2682 C CA . PHE A 1 313 ? 25.111 -12.493 -17.433 1.00 90.12 313 PHE A CA 1
ATOM 2683 C C . PHE A 1 313 ? 23.788 -12.592 -16.669 1.00 90.12 313 PHE A C 1
ATOM 2685 O O . PHE A 1 313 ? 23.746 -12.864 -15.463 1.00 90.12 313 PHE A O 1
ATOM 2692 N N . ALA A 1 314 ? 22.679 -12.434 -17.388 1.00 92.56 314 ALA A N 1
ATOM 2693 C CA . ALA A 1 314 ? 21.352 -12.663 -16.838 1.00 92.56 314 ALA A CA 1
ATOM 2694 C C . ALA A 1 314 ? 20.381 -13.239 -17.869 1.00 92.56 314 ALA A C 1
ATOM 2696 O O . ALA A 1 314 ? 20.479 -12.985 -19.070 1.00 92.56 314 ALA A O 1
ATOM 2697 N N . TYR A 1 315 ? 19.377 -13.956 -17.364 1.00 95.31 315 TYR A N 1
ATOM 2698 C CA . TYR A 1 315 ? 18.149 -14.201 -18.111 1.00 95.31 315 TYR A CA 1
ATOM 2699 C C . TYR A 1 315 ? 17.170 -13.066 -17.830 1.00 95.31 315 TYR A C 1
ATOM 2701 O O . TYR A 1 315 ? 16.729 -12.893 -16.690 1.00 95.31 315 TYR A O 1
ATOM 2709 N N . VAL A 1 316 ? 16.819 -12.316 -18.868 1.00 94.50 316 VAL A N 1
ATOM 2710 C CA . VAL A 1 316 ? 15.837 -11.233 -18.813 1.00 94.50 316 VAL A CA 1
ATOM 2711 C C . VAL A 1 316 ? 14.490 -11.772 -19.263 1.00 94.50 316 VAL A C 1
ATOM 2713 O O . VAL A 1 316 ? 14.389 -12.469 -20.271 1.00 94.50 316 VAL A O 1
ATOM 2716 N N . VAL A 1 317 ? 13.447 -11.499 -18.486 1.00 95.69 317 VAL A N 1
ATOM 2717 C CA . VAL A 1 317 ? 12.087 -11.926 -18.814 1.00 95.69 317 VAL A CA 1
ATOM 2718 C C . VAL A 1 317 ? 11.545 -11.058 -19.944 1.00 95.69 317 VAL A C 1
ATOM 2720 O O . VAL A 1 317 ? 11.540 -9.835 -19.818 1.00 95.69 317 VAL A O 1
ATOM 2723 N N . GLN A 1 318 ? 11.047 -11.695 -21.006 1.00 93.25 318 GLN A N 1
ATOM 2724 C CA . GLN A 1 318 ? 10.296 -11.011 -22.057 1.00 93.25 318 GLN A CA 1
ATOM 2725 C C . GLN A 1 318 ? 8.876 -10.710 -21.570 1.00 93.25 318 GLN A C 1
ATOM 2727 O O . GLN A 1 318 ? 8.158 -11.616 -21.136 1.00 93.25 318 GLN A O 1
ATOM 2732 N N . LEU A 1 319 ? 8.461 -9.449 -21.676 1.00 91.88 319 LEU A N 1
ATOM 2733 C CA . LEU A 1 319 ? 7.096 -9.026 -21.374 1.00 91.88 319 LEU A CA 1
ATOM 2734 C C . LEU A 1 319 ? 6.249 -8.995 -22.654 1.00 91.88 319 LEU A C 1
ATOM 2736 O O . LEU A 1 319 ? 6.610 -8.356 -23.638 1.00 91.88 319 LEU A O 1
ATOM 2740 N N . ASP A 1 320 ? 5.091 -9.650 -22.633 1.00 89.00 320 ASP A N 1
ATOM 2741 C CA . ASP A 1 320 ? 4.088 -9.626 -23.709 1.00 89.00 320 ASP A CA 1
ATOM 2742 C C . ASP A 1 320 ? 3.056 -8.495 -23.538 1.00 89.00 320 ASP A C 1
ATOM 2744 O O . ASP A 1 320 ? 2.036 -8.439 -24.226 1.00 89.00 320 ASP A O 1
ATOM 2748 N N . PHE A 1 321 ? 3.324 -7.576 -22.613 1.00 90.38 321 PHE A N 1
ATOM 2749 C CA . PHE A 1 321 ? 2.496 -6.424 -22.290 1.00 90.38 321 PHE A CA 1
ATOM 2750 C C . PHE A 1 321 ? 3.363 -5.191 -22.024 1.00 90.38 321 PHE A C 1
ATOM 2752 O O . PHE A 1 321 ? 4.541 -5.298 -21.686 1.00 90.38 321 PHE A O 1
ATOM 2759 N N . SER A 1 322 ? 2.767 -4.007 -22.155 1.00 87.31 322 SER A N 1
ATOM 2760 C CA . SER A 1 322 ? 3.479 -2.730 -22.060 1.00 87.31 322 SER A CA 1
ATOM 2761 C C . SER A 1 322 ? 3.187 -2.000 -20.748 1.00 87.31 322 SER A C 1
ATOM 2763 O O . SER A 1 322 ? 2.147 -2.205 -20.122 1.00 87.31 322 SER A O 1
ATOM 2765 N N . ILE A 1 323 ? 4.100 -1.114 -20.338 1.00 86.31 323 ILE A N 1
ATOM 2766 C CA . ILE A 1 323 ? 3.979 -0.295 -19.119 1.00 86.31 323 ILE A CA 1
ATOM 2767 C C . ILE A 1 323 ? 2.754 0.629 -19.117 1.00 86.31 323 ILE A C 1
ATOM 2769 O O . ILE A 1 323 ? 2.311 1.062 -18.057 1.00 86.31 323 ILE A O 1
ATOM 2773 N N . ASP A 1 324 ? 2.197 0.934 -20.288 1.00 83.00 324 ASP A N 1
ATOM 2774 C CA . ASP A 1 324 ? 0.998 1.756 -20.429 1.00 83.00 324 ASP A CA 1
ATOM 2775 C C . ASP A 1 324 ? -0.320 0.968 -20.342 1.00 83.00 324 ASP A C 1
ATOM 2777 O O . ASP A 1 324 ? -1.387 1.582 -20.430 1.00 83.00 324 ASP A O 1
ATOM 2781 N N . ASP A 1 325 ? -0.267 -0.351 -20.130 1.00 86.50 325 ASP A N 1
ATOM 2782 C CA . ASP A 1 325 ? -1.442 -1.156 -19.794 1.00 86.50 325 ASP A CA 1
ATOM 2783 C C . ASP A 1 325 ? -2.007 -0.757 -18.421 1.00 86.50 325 ASP A C 1
ATOM 2785 O O . ASP A 1 325 ? -1.286 -0.706 -17.423 1.00 86.50 325 ASP A O 1
ATOM 2789 N N . GLU A 1 326 ? -3.332 -0.597 -18.317 1.00 81.94 326 GLU A N 1
ATOM 2790 C CA . GLU A 1 326 ? -4.002 -0.256 -17.046 1.00 81.94 326 GLU A CA 1
ATOM 2791 C C . GLU A 1 326 ? -3.729 -1.270 -15.921 1.00 81.94 326 GLU A C 1
ATOM 2793 O O . GLU A 1 326 ? -3.759 -0.918 -14.743 1.00 81.94 326 GLU A O 1
ATOM 2798 N N . SER A 1 327 ? -3.458 -2.529 -16.278 1.00 87.06 327 SER A N 1
ATOM 2799 C CA . SER A 1 327 ? -3.173 -3.617 -15.340 1.00 87.06 327 SER A CA 1
ATOM 2800 C C . SER A 1 327 ? -1.686 -3.986 -15.269 1.00 87.06 327 SER A C 1
ATOM 2802 O O . SER A 1 327 ? -1.367 -5.083 -14.808 1.00 87.06 327 SER A O 1
ATOM 2804 N N . PHE A 1 328 ? -0.780 -3.138 -15.770 1.00 90.00 328 PHE A N 1
ATOM 2805 C CA . PHE A 1 328 ? 0.654 -3.436 -15.846 1.00 90.00 328 PHE A CA 1
ATOM 2806 C C . PHE A 1 328 ? 1.239 -3.861 -14.492 1.00 90.00 328 PHE A C 1
ATOM 2808 O O . PHE A 1 328 ? 1.841 -4.929 -14.385 1.00 90.00 328 PHE A O 1
ATOM 2815 N N . GLU A 1 329 ? 1.009 -3.061 -13.444 1.00 89.69 329 GLU A N 1
ATOM 2816 C CA . GLU A 1 329 ? 1.537 -3.329 -12.100 1.00 89.69 329 GLU A CA 1
ATOM 2817 C C . GLU A 1 329 ? 1.094 -4.711 -11.588 1.00 89.69 329 GLU A C 1
ATOM 2819 O O . GLU A 1 329 ? 1.915 -5.496 -11.114 1.00 89.69 329 GLU A O 1
ATOM 2824 N N . ASP A 1 330 ? -0.194 -5.042 -11.725 1.00 88.88 330 ASP A N 1
ATOM 2825 C CA . ASP A 1 330 ? -0.753 -6.311 -11.248 1.00 88.88 330 ASP A CA 1
ATOM 2826 C C . ASP A 1 330 ? -0.224 -7.515 -12.053 1.00 88.88 330 ASP A C 1
ATOM 2828 O O . ASP A 1 330 ? 0.122 -8.539 -11.453 1.00 88.88 330 ASP A O 1
ATOM 2832 N N . LYS A 1 331 ? -0.064 -7.377 -13.380 1.00 92.88 331 LYS A N 1
ATOM 2833 C CA . LYS A 1 331 ? 0.547 -8.406 -14.243 1.00 92.88 331 LYS A CA 1
ATOM 2834 C C . LYS A 1 331 ? 2.005 -8.686 -13.853 1.00 92.88 331 LYS A C 1
ATOM 2836 O O . LYS A 1 331 ? 2.388 -9.851 -13.722 1.00 92.88 331 LYS A O 1
ATOM 2841 N N . ILE A 1 332 ? 2.808 -7.643 -13.608 1.00 94.00 332 ILE A N 1
ATOM 2842 C CA . ILE A 1 332 ? 4.200 -7.791 -13.149 1.00 94.00 332 ILE A CA 1
ATOM 2843 C C . ILE A 1 332 ? 4.255 -8.500 -11.790 1.00 94.00 332 ILE A C 1
ATOM 2845 O O . ILE A 1 332 ? 5.048 -9.423 -11.606 1.00 94.00 332 ILE A O 1
ATOM 2849 N N . ILE A 1 333 ? 3.398 -8.117 -10.839 1.00 92.06 333 ILE A N 1
ATOM 2850 C CA . ILE A 1 333 ? 3.352 -8.737 -9.504 1.00 92.06 333 ILE A CA 1
ATOM 2851 C C . ILE A 1 333 ? 3.043 -10.234 -9.603 1.00 92.06 333 ILE A C 1
ATOM 2853 O O . ILE A 1 333 ? 3.670 -11.045 -8.915 1.00 92.06 333 ILE A O 1
ATOM 2857 N N . GLU A 1 334 ? 2.071 -10.616 -10.430 1.00 92.81 334 GLU A N 1
ATOM 2858 C CA . GLU A 1 334 ? 1.720 -12.020 -10.646 1.00 92.81 334 GLU A CA 1
ATOM 2859 C C . GLU A 1 334 ? 2.870 -12.799 -11.294 1.00 92.81 334 GLU A C 1
ATOM 2861 O O . GLU A 1 334 ? 3.220 -13.889 -10.832 1.00 92.81 334 GLU A O 1
ATOM 2866 N N . LEU A 1 335 ? 3.497 -12.230 -12.327 1.00 94.44 335 LEU A N 1
ATOM 2867 C CA . LEU A 1 335 ? 4.668 -12.802 -12.986 1.00 94.44 335 LEU A CA 1
ATOM 2868 C C . LEU A 1 335 ? 5.814 -13.038 -11.996 1.00 94.44 335 LEU A C 1
ATOM 2870 O O . LEU A 1 335 ? 6.307 -14.161 -11.891 1.00 94.44 335 LEU A O 1
ATOM 2874 N N . ILE A 1 336 ? 6.165 -12.036 -11.190 1.00 94.12 336 ILE A N 1
ATOM 2875 C CA . ILE A 1 336 ? 7.213 -12.161 -10.173 1.00 94.12 336 ILE A CA 1
ATOM 2876 C C . ILE A 1 336 ? 6.871 -13.255 -9.160 1.00 94.12 336 ILE A C 1
ATOM 2878 O O . ILE A 1 336 ? 7.711 -14.105 -8.875 1.00 94.12 336 ILE A O 1
ATOM 2882 N N . LYS A 1 337 ? 5.634 -13.311 -8.651 1.00 92.00 337 LYS A N 1
ATOM 2883 C CA . LYS A 1 337 ? 5.213 -14.366 -7.709 1.00 92.00 337 LYS A CA 1
ATOM 2884 C C . LYS A 1 337 ? 5.353 -15.772 -8.301 1.00 92.00 337 LYS A C 1
ATOM 2886 O O . LYS A 1 337 ? 5.754 -16.694 -7.585 1.00 92.00 337 LYS A O 1
ATOM 2891 N N . ARG A 1 338 ? 5.049 -15.949 -9.592 1.00 92.19 338 ARG A N 1
ATOM 2892 C CA . ARG A 1 338 ? 5.250 -17.220 -10.312 1.00 92.19 338 ARG A CA 1
ATOM 2893 C C . ARG A 1 338 ? 6.733 -17.565 -10.448 1.00 92.19 338 ARG A C 1
ATOM 2895 O O . ARG A 1 338 ? 7.113 -18.712 -10.190 1.00 92.19 338 ARG A O 1
ATOM 2902 N N . ILE A 1 339 ? 7.566 -16.576 -10.779 1.00 94.31 339 ILE A N 1
ATOM 2903 C CA . ILE A 1 339 ? 9.019 -16.742 -10.869 1.00 94.31 339 ILE A CA 1
ATOM 2904 C C . ILE A 1 339 ? 9.589 -17.155 -9.509 1.00 94.31 339 ILE A C 1
ATOM 2906 O O . ILE A 1 339 ? 10.242 -18.193 -9.407 1.00 94.31 339 ILE A O 1
ATOM 2910 N N . GLU A 1 340 ? 9.263 -16.420 -8.441 1.00 92.50 340 GLU A N 1
ATOM 2911 C CA . GLU A 1 340 ? 9.725 -16.729 -7.085 1.00 92.50 340 GLU A CA 1
ATOM 2912 C C . GLU A 1 340 ? 9.372 -18.159 -6.664 1.00 92.50 340 GLU A C 1
ATOM 2914 O O . GLU A 1 340 ? 10.191 -18.855 -6.062 1.00 92.50 340 GLU A O 1
ATOM 2919 N N . LYS A 1 341 ? 8.136 -18.594 -6.946 1.00 91.62 341 LYS A N 1
ATOM 2920 C CA . LYS A 1 341 ? 7.668 -19.942 -6.610 1.00 91.62 341 LYS A CA 1
ATOM 2921 C C . LYS A 1 341 ? 8.519 -21.006 -7.305 1.00 91.62 341 LYS A C 1
ATOM 2923 O O . LYS A 1 341 ? 8.922 -21.965 -6.654 1.00 91.62 341 LYS A O 1
ATOM 2928 N N . SER A 1 342 ? 8.818 -20.809 -8.585 1.00 91.56 342 SER A N 1
ATOM 2929 C CA . SER A 1 342 ? 9.575 -21.763 -9.403 1.00 91.56 342 SER A CA 1
ATOM 2930 C C . SER A 1 342 ? 11.053 -21.824 -9.002 1.00 91.56 342 SER A C 1
ATOM 2932 O O . SER A 1 342 ? 11.622 -22.909 -8.870 1.00 91.56 342 SER A O 1
ATOM 2934 N N . LEU A 1 343 ? 11.667 -20.670 -8.713 1.00 91.00 343 LEU A N 1
ATOM 2935 C CA . LEU A 1 343 ? 13.057 -20.600 -8.247 1.00 91.00 343 LEU A CA 1
ATOM 2936 C C . LEU A 1 343 ? 13.248 -21.253 -6.869 1.00 91.00 343 LEU A C 1
ATOM 2938 O O . LEU A 1 343 ? 14.289 -21.859 -6.623 1.00 91.00 343 LEU A O 1
ATOM 2942 N N . LYS A 1 344 ? 12.238 -21.197 -5.986 1.00 89.19 344 LYS A N 1
ATOM 2943 C CA . LYS A 1 344 ? 12.265 -21.883 -4.679 1.00 89.19 344 LYS A CA 1
ATOM 2944 C C . LYS A 1 344 ? 12.217 -23.407 -4.805 1.00 89.19 344 LYS A C 1
ATOM 2946 O O . LYS A 1 344 ? 12.820 -24.086 -3.983 1.00 89.19 344 LYS A O 1
ATOM 2951 N N . THR A 1 345 ? 11.510 -23.941 -5.805 1.00 80.88 345 THR A N 1
ATOM 2952 C CA . THR A 1 345 ? 11.342 -25.394 -5.994 1.00 80.88 345 THR A CA 1
ATOM 2953 C C . THR A 1 345 ? 12.552 -26.093 -6.613 1.00 80.88 345 THR A C 1
ATOM 2955 O O . THR A 1 345 ? 12.662 -27.311 -6.493 1.00 80.88 345 THR A O 1
ATOM 2958 N N . LYS A 1 346 ? 13.484 -25.355 -7.236 1.00 63.56 346 LYS A N 1
ATOM 2959 C CA . LYS A 1 346 ? 14.792 -25.895 -7.637 1.00 63.56 346 LYS A CA 1
ATOM 2960 C C . LYS A 1 346 ? 15.691 -26.019 -6.395 1.00 63.56 346 LYS A C 1
ATOM 2962 O O . LYS A 1 346 ? 16.556 -25.186 -6.146 1.00 63.56 346 LYS A O 1
ATOM 2967 N N . THR A 1 347 ? 15.448 -27.053 -5.599 1.00 46.22 347 THR A N 1
ATOM 2968 C CA . THR A 1 347 ? 16.442 -27.665 -4.708 1.00 46.22 347 THR A CA 1
ATOM 2969 C C . THR A 1 347 ? 16.774 -29.018 -5.297 1.00 46.22 347 THR A C 1
ATOM 2971 O O . THR A 1 347 ? 15.958 -29.927 -5.183 1.00 46.22 347 THR A O 1
ATOM 2974 N N . ASN A 1 348 ? 17.922 -29.111 -5.959 1.00 35.72 348 ASN A N 1
ATOM 2975 C CA . ASN A 1 348 ? 18.694 -30.336 -6.141 1.00 35.72 348 ASN A CA 1
ATOM 2976 C C . ASN A 1 348 ? 20.140 -29.934 -6.394 1.00 35.72 348 ASN A C 1
ATOM 2978 O O . ASN A 1 348 ? 20.371 -29.246 -7.412 1.00 35.72 348 ASN A O 1
#

pLDDT: mean 84.6, std 12.99, range [35.53, 97.5]

Foldseek 3Di:
DDPVLVVLLVQCVDLLSVLVLLLVCCQPVVLVVLVLVQLCVLACPSPPAPFHSVQKDAQAFLDDVPDTLGTARIWGPSPQAIAGEHEDLDQEDDDDPSPPQSVLVSQCVRNVPQSLSRYAYEYALLNPCVVVNLVNSCVRGPDHSVSCVSRYHYPLVSLVVLPPPPPVSSVSSSVSSCVSSVVDQLAADPVLVVCLQDVDDDPPVLVPDPCNVVSVVSLLSLLCCQARRQVNFDWDDCPAQDLFDHTKGWDDAPQKIWIWGAHSVCCNVQSARIKTKIAGPVDQQDDDDDQDFPPWDWDWDWDDDPDPRNTGIITITRDPDHPNDSCNSVVVNVVVVSVSVSSNPPDD

Organism: NCBI:txid1054034

Secondary structure (DSSP, 8-state):
--HHHHHHHHHHTSHHHHHHHHHHHTTSHHHHHHHHHHHHTT-GGGTT----GGGEEEEEEEEETTEEEEEEEEEEE-SS-EEEEEE--STTPPPPTTTTHHHHHHHHHHT-SSGGGGEEEEE-TT-TTHHHHHHHHHTT-SS-TTGGGGTEEEHHHHHHTTTT---HHHHHHHHHHHHHTT-------HHHHHHHHH--S-TTTTTT-TTHHHHHHHHHHHHHIIIIIII-PEEEP--SS--EEEEEEEEEETTEEEEEEEEHHHHHHHS-SSEEEEEESS-TTS--PPP--TT--EEEEEE--SSTTS-EEEEEEPPSS-TTSTTHHHHHHHHHHHHHHHHHH---

Radius of gyration: 24.09 Å; chains: 1; bounding box: 63×58×67 Å